Protein AF-A0A9W5TBF8-F1 (afdb_monomer_lite)

pLDDT: mean 73.06, std 19.95, range [33.03, 95.5]

Secondary structure (DSSP, 8-state):
---HHHHHHHHHHHHHHHHHHHHHHHHHHHHHHHHHHHHHHHHHTTTTTTSS-----HHHHHHHHHHHHTS--S-PPP---HHHHHHHHHHHHHHTTT------HHHHHHHHHSTTHHHHHHHHHHHHHHHHHHHHHHHHHHHHHHTHHHHHHHHHHHHHHHHHHTT-S-S-HHHHHHHHHHHHHHHHHHHHHHHHHHHHHH----TT--HHHHHHHHHHHHH-----THHHHHHHHHTS--

Sequence (242 aa):
MKSVAREISEARGQYEQLLKEWAKNQVFIDRCLKALANVLETYILFTGTNKGDVELDADKIDRIVYSYANDTVVDEPQTIVYSEAMDTIARIKESKQNEKQNVSPLTANLQNNLPGFIPLFLQHKSESAMKILYEVREMCEKYRAVALPKMEKVCEMAVKHINRQAGSMDQEEVDIAVLEAIHESFIIAVSEVHAVLKMTASISLNPDEKVEQIQAYIDEINAIRIHDVNVYWRLIKSGGKS

Organism: Babesia ovis (NCBI:txid5869)

Foldseek 3Di:
DPPPVVVLVVLLVLLLVLLVVLLVLLVLLLVLLVVLLVLLLVLLQLQPLVPQDDQRPVVSVVVVVVVVVVPDDDDDDDDPPVVVVVVVLVVVVVVCPPDPDNDPSVSVCCCVPPPPPSVVSSVVSLVVSLVSLVVSLVSLVVSVVPRLVSLVVSLVVLVVVLVVCVPPPPDDPLSNLLSVLSNVSSVLSVVLSVLSNVLSVQDDRDSNDDSVSSVVSSVSSVPRDRDNSVVSSVSSVVSNDD

Structure (mmCIF, N/CA/C/O backbone):
data_AF-A0A9W5TBF8-F1
#
_entry.id   AF-A0A9W5TBF8-F1
#
loop_
_atom_site.group_PDB
_atom_site.id
_atom_site.type_symbol
_atom_site.label_atom_id
_atom_site.label_alt_id
_atom_site.label_comp_id
_atom_site.label_asym_id
_atom_site.label_entity_id
_atom_site.label_seq_id
_atom_site.pdbx_PDB_ins_code
_atom_site.Cartn_x
_atom_site.Cartn_y
_atom_site.Cartn_z
_atom_site.occupancy
_atom_site.B_iso_or_equiv
_atom_site.auth_seq_id
_atom_site.auth_comp_id
_atom_site.auth_asym_id
_atom_site.auth_atom_id
_atom_site.pdbx_PDB_model_num
ATOM 1 N N . MET A 1 1 ? 27.485 9.904 -29.102 1.00 44.50 1 MET A N 1
ATOM 2 C CA . MET A 1 1 ? 26.323 9.024 -28.856 1.00 44.50 1 MET A CA 1
ATOM 3 C C . MET A 1 1 ? 26.725 8.022 -27.790 1.00 44.50 1 MET A C 1
ATOM 5 O O . MET A 1 1 ? 27.711 7.326 -28.002 1.00 44.50 1 MET A O 1
ATOM 9 N N . LYS A 1 2 ? 26.063 8.004 -26.625 1.00 51.44 2 LYS A N 1
ATOM 10 C CA . LYS A 1 2 ? 26.208 6.872 -25.697 1.00 51.44 2 LYS A CA 1
ATOM 11 C C . LYS A 1 2 ? 25.616 5.635 -26.394 1.00 51.44 2 LYS A C 1
ATOM 13 O O . LYS A 1 2 ? 24.658 5.768 -27.148 1.00 51.44 2 LYS A O 1
ATOM 18 N N . SER A 1 3 ? 26.223 4.465 -26.208 1.00 73.56 3 SER A N 1
ATOM 19 C CA . SER A 1 3 ? 25.649 3.204 -26.700 1.00 73.56 3 SER A CA 1
ATOM 20 C C . SER A 1 3 ? 24.308 2.952 -25.998 1.00 73.56 3 SER A C 1
ATOM 22 O O . SER A 1 3 ? 24.238 3.108 -24.780 1.00 73.56 3 SER A O 1
ATOM 24 N N . VAL A 1 4 ? 23.270 2.549 -26.738 1.00 71.50 4 VAL A N 1
ATOM 25 C CA . VAL A 1 4 ? 21.923 2.237 -26.210 1.00 71.50 4 VAL A CA 1
ATOM 26 C C . VAL A 1 4 ? 21.990 1.226 -25.058 1.00 71.50 4 VAL A C 1
ATOM 28 O O . VAL A 1 4 ? 21.348 1.416 -24.030 1.00 71.50 4 VAL A O 1
ATOM 31 N N . ALA A 1 5 ? 22.862 0.219 -25.164 1.00 73.12 5 ALA A N 1
ATOM 32 C CA . ALA A 1 5 ? 23.081 -0.774 -24.110 1.00 73.12 5 ALA A CA 1
ATOM 33 C C . ALA A 1 5 ? 23.584 -0.150 -22.792 1.00 73.12 5 ALA A C 1
ATOM 35 O O . ALA A 1 5 ? 23.237 -0.591 -21.696 1.00 73.12 5 ALA A O 1
ATOM 36 N N . ARG A 1 6 ? 24.380 0.923 -22.878 1.00 78.56 6 ARG A N 1
ATOM 37 C CA . ARG A 1 6 ? 24.859 1.652 -21.698 1.00 78.56 6 ARG A CA 1
ATOM 38 C C . ARG A 1 6 ? 23.737 2.456 -21.041 1.00 78.56 6 ARG A C 1
ATOM 40 O O . ARG A 1 6 ? 23.691 2.517 -19.818 1.00 78.56 6 ARG A O 1
ATOM 47 N N . GLU A 1 7 ? 22.845 3.055 -21.827 1.00 78.62 7 GLU A N 1
ATOM 48 C CA . GLU A 1 7 ? 21.688 3.801 -21.309 1.00 78.62 7 GLU A CA 1
ATOM 49 C C . GLU A 1 7 ? 20.702 2.866 -20.593 1.00 78.62 7 GLU A C 1
ATOM 51 O O . GLU A 1 7 ? 20.292 3.157 -19.470 1.00 78.62 7 GLU A O 1
ATOM 56 N N . ILE A 1 8 ? 20.423 1.695 -21.176 1.00 78.06 8 ILE A N 1
ATOM 57 C CA . ILE A 1 8 ? 19.593 0.648 -20.559 1.00 78.06 8 ILE A CA 1
ATOM 58 C C . ILE A 1 8 ? 20.236 0.137 -19.263 1.00 78.06 8 ILE A C 1
ATOM 60 O O . ILE A 1 8 ? 19.564 0.042 -18.236 1.00 78.06 8 ILE A O 1
ATOM 64 N N . SER A 1 9 ? 21.547 -0.126 -19.261 1.00 82.56 9 SER A N 1
ATOM 65 C CA . SER A 1 9 ? 22.258 -0.567 -18.054 1.00 82.56 9 SER A CA 1
ATOM 66 C C . SER A 1 9 ? 22.268 0.489 -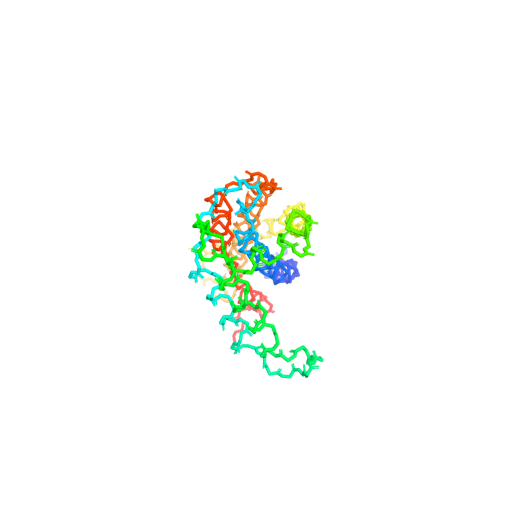16.940 1.00 82.56 9 SER A C 1
ATOM 68 O O . SER A 1 9 ? 22.125 0.130 -15.770 1.00 82.56 9 SER A O 1
ATOM 70 N N . GLU A 1 10 ? 22.450 1.773 -17.271 1.00 83.69 10 GLU A N 1
ATOM 71 C CA . GLU A 1 10 ? 22.409 2.881 -16.303 1.00 83.69 10 GLU A CA 1
ATOM 72 C C . GLU A 1 10 ? 20.997 3.012 -15.694 1.00 83.69 10 GLU A C 1
ATOM 74 O O . GLU A 1 10 ? 20.853 3.123 -14.475 1.00 83.69 10 GLU A O 1
ATOM 79 N N . ALA A 1 11 ? 19.953 2.927 -16.520 1.00 79.88 11 ALA A N 1
ATOM 80 C CA . ALA A 1 11 ? 18.563 3.011 -16.085 1.00 79.88 11 ALA A CA 1
ATOM 81 C C . ALA A 1 11 ? 18.117 1.811 -15.240 1.00 79.88 11 ALA A C 1
ATOM 83 O O . ALA A 1 11 ? 17.484 1.986 -14.198 1.00 79.88 11 ALA A O 1
ATOM 84 N N . ARG A 1 12 ? 18.510 0.598 -15.642 1.00 86.44 12 ARG A N 1
ATOM 85 C CA . ARG A 1 12 ? 18.297 -0.638 -14.883 1.00 86.44 12 ARG A CA 1
ATOM 86 C C . ARG A 1 12 ? 18.845 -0.516 -13.464 1.00 86.44 12 ARG A C 1
ATOM 88 O O . ARG A 1 12 ? 18.121 -0.798 -12.517 1.00 86.44 12 ARG A O 1
ATOM 95 N N . GLY A 1 13 ? 20.094 -0.067 -13.311 1.00 86.38 13 GLY A N 1
ATOM 96 C CA . GLY A 1 13 ? 20.719 0.076 -11.993 1.00 86.38 13 GLY A CA 1
ATOM 97 C C . GLY A 1 13 ? 19.991 1.081 -11.092 1.00 86.38 13 GLY A C 1
ATOM 98 O O . GLY A 1 13 ? 19.812 0.832 -9.902 1.00 86.38 13 GLY A O 1
ATOM 99 N N . GLN A 1 14 ? 19.515 2.193 -11.661 1.00 87.88 14 GLN A N 1
ATOM 100 C CA . GLN A 1 14 ? 18.731 3.188 -10.918 1.00 87.88 14 GLN A CA 1
ATOM 101 C C . GLN A 1 14 ? 17.365 2.638 -10.492 1.00 87.88 14 GLN A C 1
ATOM 103 O O . GLN A 1 14 ? 16.943 2.832 -9.351 1.00 87.88 14 GLN A O 1
ATOM 108 N N . TYR A 1 15 ? 16.680 1.942 -11.397 1.00 93.31 15 TYR A N 1
ATOM 109 C CA . TYR A 1 15 ? 15.346 1.414 -11.144 1.00 93.31 15 TYR A CA 1
ATOM 110 C C . TYR A 1 15 ? 15.351 0.218 -10.187 1.00 93.31 15 TYR A C 1
ATOM 112 O O . TYR A 1 15 ? 14.473 0.120 -9.333 1.00 93.31 15 TYR A O 1
ATOM 120 N N . GLU A 1 16 ? 16.363 -0.656 -10.266 1.00 93.81 16 GLU A N 1
ATOM 121 C CA . GLU A 1 16 ? 16.517 -1.813 -9.374 1.00 93.81 16 GLU A CA 1
ATOM 122 C C . GLU A 1 16 ? 16.443 -1.393 -7.902 1.00 93.81 16 GLU A C 1
ATOM 124 O O . GLU A 1 16 ? 15.724 -2.007 -7.111 1.00 93.81 16 GLU A O 1
ATOM 129 N N . GLN A 1 17 ? 17.170 -0.336 -7.528 1.00 91.69 17 GLN A N 1
ATOM 130 C CA . GLN A 1 17 ? 17.188 0.142 -6.150 1.00 91.69 17 GLN A CA 1
ATOM 131 C C . GLN A 1 17 ? 15.818 0.683 -5.718 1.00 91.69 17 GLN A C 1
ATOM 133 O O . GLN A 1 17 ? 15.348 0.344 -4.632 1.00 91.69 17 GLN A O 1
ATOM 138 N N . LEU A 1 18 ? 15.164 1.476 -6.571 1.00 94.00 18 LEU A N 1
ATOM 139 C CA . LEU A 1 18 ? 13.847 2.059 -6.291 1.00 94.00 18 LEU A CA 1
ATOM 140 C C . LEU A 1 18 ? 12.771 0.977 -6.120 1.00 94.00 18 LEU A C 1
ATOM 142 O O . LEU A 1 18 ? 11.944 1.061 -5.208 1.00 94.00 18 LEU A O 1
ATOM 146 N N . LEU A 1 19 ? 12.818 -0.065 -6.953 1.00 94.38 19 LEU A N 1
ATOM 147 C CA . LEU A 1 19 ? 11.893 -1.191 -6.871 1.00 94.38 19 LEU A CA 1
ATOM 148 C C . LEU A 1 19 ? 12.174 -2.077 -5.651 1.00 94.38 19 LEU A C 1
ATOM 150 O O . LEU A 1 19 ? 11.247 -2.546 -4.997 1.00 94.38 19 LEU A O 1
ATOM 154 N N . LYS A 1 20 ? 13.446 -2.267 -5.282 1.00 93.19 20 LYS A N 1
ATOM 155 C CA . LYS A 1 20 ? 13.822 -2.972 -4.047 1.00 93.19 20 LYS A CA 1
ATOM 156 C C . LYS A 1 20 ? 13.316 -2.250 -2.799 1.00 93.19 20 LYS A C 1
ATOM 158 O O . LYS A 1 20 ? 12.922 -2.894 -1.828 1.00 93.19 20 LYS A O 1
ATOM 163 N N . GLU A 1 21 ? 13.363 -0.921 -2.797 1.00 91.94 21 GLU A N 1
ATOM 164 C CA . GLU A 1 21 ? 12.780 -0.106 -1.730 1.00 91.94 21 GLU A CA 1
ATOM 165 C C . GLU A 1 21 ? 11.253 -0.250 -1.699 1.00 91.94 21 GLU A C 1
ATOM 167 O O . GLU A 1 21 ? 10.697 -0.433 -0.616 1.00 91.94 21 GLU A O 1
ATOM 172 N N . TRP A 1 22 ? 10.586 -0.283 -2.861 1.00 94.25 22 TRP A N 1
ATOM 173 C CA . TRP A 1 22 ? 9.147 -0.565 -2.925 1.00 94.25 22 TRP A CA 1
ATOM 174 C C . TRP A 1 22 ? 8.789 -1.925 -2.338 1.00 94.25 22 TRP A C 1
ATOM 176 O O . TRP A 1 22 ? 7.923 -2.000 -1.475 1.00 94.25 22 TRP A O 1
ATOM 186 N N . ALA A 1 23 ? 9.500 -2.984 -2.730 1.00 92.75 23 ALA A N 1
ATOM 187 C CA . ALA A 1 23 ? 9.247 -4.339 -2.244 1.00 92.75 23 ALA A CA 1
ATOM 188 C C . ALA A 1 23 ? 9.318 -4.428 -0.708 1.00 92.75 23 ALA A C 1
ATOM 190 O O . ALA A 1 23 ? 8.546 -5.147 -0.078 1.00 92.75 23 ALA A O 1
ATOM 191 N N . LYS A 1 24 ? 10.215 -3.661 -0.073 1.00 92.00 24 LYS A N 1
ATOM 192 C CA . LYS A 1 24 ? 10.267 -3.558 1.395 1.00 92.00 24 LYS A CA 1
ATOM 193 C C . LYS A 1 24 ? 9.053 -2.826 1.965 1.00 92.00 24 LYS A C 1
ATOM 195 O O . LYS A 1 24 ? 8.498 -3.274 2.966 1.00 92.00 24 LYS A O 1
ATOM 200 N N . ASN A 1 25 ? 8.647 -1.725 1.337 1.00 92.75 25 ASN A N 1
ATOM 201 C CA . ASN A 1 25 ? 7.473 -0.962 1.753 1.00 92.75 25 ASN A CA 1
ATOM 202 C C . ASN A 1 25 ? 6.187 -1.787 1.600 1.00 92.75 25 ASN A C 1
ATOM 204 O O . ASN A 1 25 ? 5.353 -1.751 2.494 1.00 92.75 25 ASN A O 1
ATOM 208 N N . GLN A 1 26 ? 6.058 -2.602 0.549 1.00 91.56 26 GLN A N 1
ATOM 209 C CA . GLN A 1 26 ? 4.924 -3.510 0.350 1.00 91.56 26 GLN A CA 1
ATOM 210 C C . GLN A 1 26 ? 4.746 -4.488 1.516 1.00 91.56 26 GLN A C 1
ATOM 212 O O . GLN A 1 26 ? 3.632 -4.665 1.999 1.00 91.56 26 GLN A O 1
ATOM 217 N N . VAL A 1 27 ? 5.838 -5.074 2.022 1.00 89.12 27 VAL A N 1
ATOM 218 C CA . VAL A 1 27 ? 5.787 -5.977 3.188 1.00 89.12 27 VAL A CA 1
ATOM 219 C C . VAL A 1 27 ? 5.314 -5.243 4.444 1.00 89.12 27 VAL A C 1
ATOM 221 O O . VAL A 1 27 ? 4.573 -5.807 5.246 1.00 89.12 27 VAL A O 1
ATOM 224 N N . PHE A 1 28 ? 5.746 -3.996 4.638 1.00 89.44 28 PHE A N 1
ATOM 225 C CA . PHE A 1 28 ? 5.279 -3.179 5.757 1.00 89.44 28 PHE A CA 1
ATOM 226 C C . PHE A 1 28 ? 3.792 -2.837 5.613 1.00 89.44 28 PHE A C 1
ATOM 228 O O . PHE A 1 28 ? 3.024 -3.078 6.539 1.00 89.44 28 PHE A O 1
ATOM 235 N N . ILE A 1 29 ? 3.385 -2.345 4.440 1.00 90.88 29 ILE A N 1
ATOM 236 C CA . ILE A 1 29 ? 2.000 -1.975 4.135 1.00 90.88 29 ILE A CA 1
ATOM 237 C C . ILE A 1 29 ? 1.076 -3.179 4.336 1.00 90.88 29 ILE A C 1
ATOM 239 O O . ILE A 1 29 ? 0.108 -3.060 5.074 1.00 90.88 29 ILE A O 1
ATOM 243 N N . ASP A 1 30 ? 1.398 -4.350 3.781 1.00 87.25 30 ASP A N 1
ATOM 244 C CA . ASP A 1 30 ? 0.595 -5.572 3.940 1.00 87.25 30 ASP A CA 1
ATOM 245 C C . ASP A 1 30 ? 0.398 -5.957 5.419 1.00 87.25 30 ASP A C 1
ATOM 247 O O . ASP A 1 30 ? -0.717 -6.250 5.854 1.00 87.25 30 ASP A O 1
ATOM 251 N N . ARG A 1 31 ? 1.460 -5.882 6.233 1.00 87.50 31 ARG A N 1
ATOM 252 C CA . ARG A 1 31 ? 1.364 -6.131 7.683 1.00 87.50 31 ARG A CA 1
ATOM 253 C C . ARG A 1 31 ? 0.465 -5.118 8.380 1.00 87.50 31 ARG A C 1
ATOM 255 O O . ARG A 1 31 ? -0.340 -5.505 9.224 1.00 87.50 31 ARG A O 1
ATOM 262 N N . CYS A 1 32 ? 0.597 -3.841 8.040 1.00 88.75 32 CYS A N 1
ATOM 263 C CA . CYS A 1 32 ? -0.218 -2.780 8.615 1.00 88.75 32 CYS A CA 1
ATOM 264 C C . CYS A 1 32 ? -1.690 -2.903 8.210 1.00 88.75 32 CYS A C 1
ATOM 266 O O . CYS A 1 32 ? -2.552 -2.747 9.065 1.00 88.75 32 CYS A O 1
ATOM 268 N N . LEU A 1 33 ? -1.987 -3.235 6.951 1.00 86.94 33 LEU A N 1
ATOM 269 C CA . LEU A 1 33 ? -3.355 -3.457 6.476 1.00 86.94 33 LEU A CA 1
ATOM 270 C C . LEU A 1 33 ? -4.015 -4.631 7.208 1.00 86.94 33 LEU A C 1
ATOM 272 O O . LEU A 1 33 ? -5.132 -4.491 7.699 1.00 86.94 33 LEU A O 1
ATOM 276 N N . LYS A 1 34 ? -3.298 -5.747 7.384 1.00 86.62 34 LYS A N 1
ATOM 277 C CA . LYS A 1 34 ? -3.775 -6.889 8.184 1.00 86.62 34 LYS A CA 1
ATOM 278 C C . LYS A 1 34 ? -4.002 -6.515 9.648 1.00 86.62 34 LYS A C 1
ATOM 280 O O . LYS A 1 34 ? -5.027 -6.863 10.225 1.00 86.62 34 LYS A O 1
ATOM 285 N N . ALA A 1 35 ? -3.067 -5.782 10.251 1.00 84.75 35 ALA A N 1
ATOM 286 C CA . ALA A 1 35 ? -3.214 -5.311 11.625 1.00 84.75 35 ALA A CA 1
ATOM 287 C C . ALA A 1 35 ? -4.416 -4.365 11.776 1.00 84.75 35 ALA A C 1
ATOM 289 O O . ALA A 1 35 ? -5.154 -4.471 12.752 1.00 84.75 35 ALA A O 1
ATOM 290 N N . LEU A 1 36 ? -4.637 -3.478 10.803 1.00 85.94 36 LEU A N 1
ATOM 291 C CA . LEU A 1 36 ? -5.772 -2.566 10.779 1.00 85.94 36 LEU A CA 1
ATOM 292 C C . LEU A 1 36 ? -7.093 -3.333 10.678 1.00 85.94 36 LEU A C 1
ATOM 294 O O . LEU A 1 36 ? -7.970 -3.099 11.503 1.00 85.94 36 LEU A O 1
ATOM 298 N N . ALA A 1 37 ? -7.209 -4.286 9.748 1.00 84.62 37 ALA A N 1
ATOM 299 C CA . ALA A 1 37 ? -8.391 -5.140 9.628 1.00 84.62 37 ALA A CA 1
ATOM 300 C C . ALA A 1 37 ? -8.707 -5.851 10.955 1.00 84.62 37 ALA A C 1
ATOM 302 O O . ALA A 1 37 ? -9.823 -5.737 11.453 1.00 84.62 37 ALA A O 1
ATOM 303 N N . ASN A 1 38 ? -7.705 -6.455 11.603 1.00 79.12 38 ASN A N 1
ATOM 304 C CA . ASN A 1 38 ? -7.881 -7.115 12.901 1.00 79.12 38 ASN A CA 1
ATOM 305 C C . ASN A 1 38 ? -8.343 -6.146 14.003 1.00 79.12 38 ASN A C 1
ATOM 307 O O . ASN A 1 38 ? -9.169 -6.496 14.852 1.00 79.12 38 ASN A O 1
ATOM 311 N N . VAL A 1 39 ? -7.804 -4.921 14.027 1.00 83.31 39 VAL A N 1
ATOM 312 C CA . VAL A 1 39 ? -8.234 -3.896 14.988 1.00 83.31 39 VAL A CA 1
ATOM 313 C C . VAL A 1 39 ? -9.696 -3.521 14.751 1.00 83.31 39 VAL A C 1
ATOM 315 O O . VAL A 1 39 ? -10.439 -3.441 15.727 1.00 83.31 39 VAL A O 1
ATOM 318 N N . LEU A 1 40 ? -10.117 -3.348 13.496 1.00 84.06 40 LEU A N 1
ATOM 319 C CA . LEU A 1 40 ? -11.499 -3.018 13.133 1.00 84.06 40 LEU A CA 1
ATOM 320 C C . LEU A 1 40 ? -12.474 -4.168 13.408 1.00 84.06 40 LEU A C 1
ATOM 322 O O . LEU A 1 40 ? -13.548 -3.932 13.955 1.00 84.06 40 LEU A O 1
ATOM 326 N N . GLU A 1 41 ? -12.095 -5.414 13.127 1.00 82.00 41 GLU A N 1
ATOM 327 C CA . GLU A 1 41 ? -12.888 -6.595 13.494 1.00 82.00 41 GLU A CA 1
ATOM 328 C C . GLU A 1 41 ? -13.104 -6.659 15.008 1.00 82.00 41 GLU A C 1
ATOM 330 O O . GLU A 1 41 ? -14.222 -6.851 15.487 1.00 82.00 41 GLU A O 1
ATOM 335 N N . THR A 1 42 ? -12.045 -6.399 15.778 1.00 75.50 42 THR A N 1
ATOM 336 C CA . THR A 1 42 ? -12.133 -6.322 17.240 1.00 75.50 42 THR A CA 1
ATOM 337 C C . THR A 1 42 ? -13.007 -5.146 17.690 1.00 75.50 42 THR A C 1
ATOM 339 O O . THR A 1 42 ? -13.714 -5.244 18.689 1.00 75.50 42 THR A O 1
ATOM 342 N N . TYR A 1 43 ? -12.977 -4.031 16.961 1.00 74.88 43 TYR A N 1
ATOM 343 C CA . TYR A 1 43 ? -13.790 -2.845 17.227 1.00 74.88 43 TYR A CA 1
ATOM 344 C C . TYR A 1 43 ? -15.291 -3.125 17.041 1.00 74.88 43 TYR A C 1
ATOM 346 O O . TYR A 1 43 ? -16.112 -2.675 17.843 1.00 74.88 43 TYR A O 1
ATOM 354 N N . ILE A 1 44 ? -15.656 -3.932 16.036 1.00 75.44 44 ILE A N 1
ATOM 355 C CA . ILE A 1 44 ? -17.042 -4.363 15.784 1.00 75.44 44 ILE A CA 1
ATOM 356 C C . ILE A 1 44 ? -17.635 -5.128 16.980 1.00 75.44 44 ILE A C 1
ATOM 358 O O . ILE A 1 44 ? -18.804 -4.948 17.302 1.00 75.44 44 ILE A O 1
ATOM 362 N N . LEU A 1 45 ? -16.838 -5.933 17.689 1.00 68.44 45 LEU A N 1
ATOM 363 C CA . LEU A 1 45 ? -17.323 -6.749 18.816 1.00 68.44 45 LEU A CA 1
ATOM 364 C C . LEU A 1 45 ? -17.848 -5.926 19.999 1.00 68.44 45 LEU A C 1
ATOM 366 O O . LEU A 1 45 ? -18.644 -6.420 20.798 1.00 68.44 45 LEU A O 1
ATOM 370 N N . PHE A 1 46 ? -17.374 -4.690 20.132 1.00 67.00 46 PHE A N 1
ATOM 371 C CA . PHE A 1 46 ? -17.677 -3.824 21.268 1.00 67.00 46 PHE A CA 1
ATOM 372 C C . PHE A 1 46 ? -18.418 -2.548 20.856 1.00 67.00 46 PHE A C 1
ATOM 374 O O . PHE A 1 46 ? -18.869 -1.792 21.715 1.00 67.00 46 PHE A O 1
ATOM 381 N N . THR A 1 47 ? -18.594 -2.295 19.558 1.00 62.25 47 THR A N 1
ATOM 382 C CA . THR A 1 47 ? -19.420 -1.179 19.087 1.00 62.25 47 THR A CA 1
ATOM 383 C C . THR A 1 47 ? -20.895 -1.496 19.302 1.00 62.25 47 THR A C 1
ATOM 385 O O . THR A 1 47 ? -21.373 -2.581 18.990 1.00 62.25 47 THR A O 1
ATOM 388 N N . GLY A 1 48 ? -21.627 -0.548 19.896 1.00 51.03 48 GLY A N 1
ATOM 389 C CA . GLY A 1 48 ? -23.047 -0.715 20.225 1.00 51.03 48 GLY A CA 1
ATOM 390 C C . GLY A 1 48 ? -23.358 -1.046 21.687 1.00 51.03 48 GLY A C 1
AT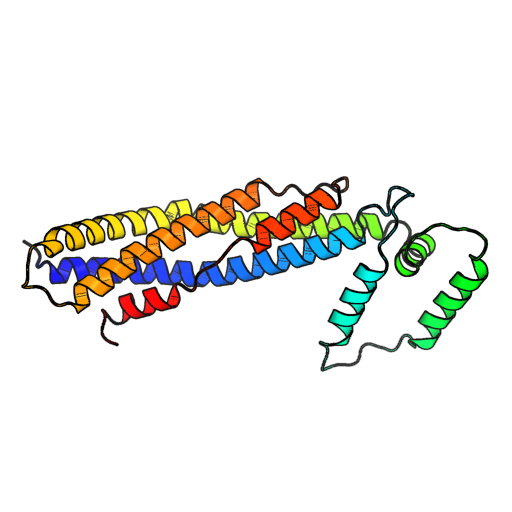OM 391 O O . GLY A 1 48 ? -24.443 -0.728 22.169 1.00 51.03 48 GLY A O 1
ATOM 392 N N . THR A 1 49 ? -22.393 -1.546 22.462 1.00 53.97 49 THR A N 1
ATOM 393 C CA . THR A 1 49 ? -22.604 -1.882 23.886 1.00 53.97 49 THR A CA 1
ATOM 394 C C . THR A 1 49 ? -22.798 -0.656 24.785 1.00 53.97 49 THR A C 1
ATOM 396 O O . THR A 1 49 ? -23.254 -0.790 25.916 1.00 53.97 49 THR A O 1
ATOM 399 N N . ASN A 1 50 ? -22.477 0.546 24.292 1.00 43.50 50 ASN A N 1
ATOM 400 C CA . ASN A 1 50 ? -22.728 1.816 24.983 1.00 43.50 50 ASN A CA 1
ATOM 401 C C . ASN A 1 50 ? -24.172 2.329 24.829 1.00 43.50 50 ASN A C 1
ATOM 403 O O . ASN A 1 50 ? -24.527 3.301 25.490 1.00 43.50 50 ASN A O 1
ATOM 407 N N . LYS A 1 51 ? -25.006 1.717 23.972 1.00 39.97 51 LYS A N 1
ATOM 408 C CA . LYS A 1 51 ? -26.362 2.218 23.674 1.00 39.97 51 LYS A CA 1
ATOM 409 C C . LYS A 1 51 ? -27.503 1.416 24.302 1.00 39.97 51 LYS A C 1
ATOM 411 O O . LYS A 1 51 ? -28.653 1.725 24.025 1.00 39.97 51 LYS A O 1
ATOM 416 N N . GLY A 1 52 ? -27.224 0.432 25.158 1.00 38.75 52 GLY A N 1
ATOM 417 C CA . GLY A 1 52 ? -28.260 -0.333 25.875 1.00 38.75 52 GLY A CA 1
ATOM 418 C C . GLY A 1 52 ? -29.127 -1.256 25.004 1.00 38.75 52 GLY A C 1
ATOM 419 O O . GLY A 1 52 ? -29.739 -2.166 25.545 1.00 38.75 52 GLY A O 1
ATOM 420 N N . ASP A 1 53 ? -29.109 -1.082 23.684 1.00 34.78 53 ASP A N 1
ATOM 421 C CA . ASP A 1 53 ? -29.813 -1.889 22.690 1.00 34.78 53 ASP A CA 1
ATOM 422 C C . ASP A 1 53 ? -28.851 -2.219 21.545 1.00 34.78 53 ASP A C 1
ATOM 424 O O . ASP A 1 53 ? -28.801 -1.505 20.546 1.00 34.78 53 ASP A O 1
ATOM 428 N N . VAL A 1 54 ? -28.063 -3.287 21.679 1.00 39.72 54 VAL A N 1
ATOM 429 C CA . VAL A 1 54 ? -27.518 -3.993 20.511 1.00 39.72 54 VAL A CA 1
ATOM 430 C C . VAL A 1 54 ? -27.551 -5.485 20.795 1.00 39.72 54 VAL A C 1
ATOM 432 O O . VAL A 1 54 ? -26.940 -5.962 21.752 1.00 39.72 54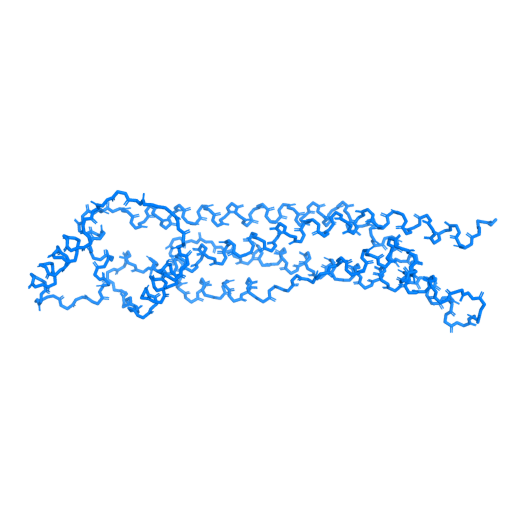 VAL A O 1
ATOM 435 N N . GLU A 1 55 ? -28.271 -6.206 19.937 1.00 37.53 55 GLU A N 1
ATOM 436 C CA . GLU A 1 55 ? -28.165 -7.652 19.794 1.00 37.53 55 GLU A CA 1
ATOM 437 C C . GLU A 1 55 ? -26.739 -7.973 19.343 1.00 37.53 55 GLU A C 1
ATOM 439 O O . GLU A 1 55 ? -26.372 -7.806 18.179 1.00 37.53 55 GLU A O 1
ATOM 444 N N . LEU A 1 56 ? -25.901 -8.371 20.297 1.00 41.34 56 LEU A N 1
ATOM 445 C CA . LEU A 1 56 ? -24.609 -8.956 19.980 1.00 41.34 56 LEU A CA 1
ATOM 446 C C . LEU A 1 56 ? -24.881 -10.322 19.357 1.00 41.34 56 LEU A C 1
ATOM 448 O O . LEU A 1 56 ? -25.374 -11.228 20.026 1.00 41.34 56 LEU A O 1
ATOM 452 N N . ASP A 1 57 ? -24.560 -10.450 18.075 1.00 42.09 57 ASP A N 1
ATOM 453 C CA . ASP A 1 57 ? -24.605 -11.712 17.349 1.00 42.09 57 ASP A CA 1
ATOM 454 C C . ASP A 1 57 ? -23.577 -12.674 17.969 1.00 42.09 57 ASP A C 1
ATOM 456 O O . ASP A 1 57 ? -22.367 -12.555 17.745 1.00 42.09 57 ASP A O 1
ATOM 460 N N . ALA A 1 58 ? -24.057 -13.563 18.843 1.00 42.25 58 ALA A N 1
ATOM 461 C CA . ALA A 1 58 ? -23.240 -14.481 19.638 1.00 42.25 58 ALA A CA 1
ATOM 462 C C . ALA A 1 58 ? -22.302 -15.331 18.760 1.00 42.25 58 ALA A C 1
ATOM 464 O O . ALA A 1 58 ? -21.169 -15.613 19.156 1.00 42.25 58 ALA A O 1
ATOM 465 N N . ASP A 1 59 ? -22.723 -15.615 17.525 1.00 44.19 59 ASP A N 1
ATOM 466 C CA . ASP A 1 59 ? -21.978 -16.399 16.542 1.00 44.19 59 ASP A CA 1
ATOM 467 C C . ASP A 1 59 ? -20.650 -15.731 16.127 1.00 44.19 59 ASP A C 1
ATOM 469 O O . ASP A 1 59 ? -19.679 -16.415 15.786 1.00 44.19 59 ASP A O 1
ATOM 473 N N . LYS A 1 60 ? -20.554 -14.393 16.191 1.00 43.44 60 LYS A N 1
ATOM 474 C CA . LYS A 1 60 ? -19.324 -13.653 15.842 1.00 43.44 60 LYS A CA 1
ATOM 475 C C . LYS A 1 60 ? -18.264 -13.703 16.941 1.00 43.44 60 LYS A C 1
ATOM 477 O O . LYS A 1 60 ? -17.074 -13.738 16.631 1.00 43.44 60 LYS A O 1
ATOM 482 N N . ILE A 1 61 ? -18.683 -13.725 18.208 1.00 46.78 61 ILE A N 1
ATOM 483 C CA . ILE A 1 61 ? -17.772 -13.826 19.360 1.00 46.78 61 ILE A CA 1
ATOM 484 C C . ILE A 1 61 ? -17.213 -15.248 19.446 1.00 46.78 61 ILE A C 1
ATOM 486 O O . ILE A 1 61 ? -15.998 -15.421 19.561 1.00 46.78 61 ILE A O 1
ATOM 490 N N . ASP A 1 62 ? -18.076 -16.258 19.305 1.00 40.81 62 ASP A N 1
ATOM 491 C CA . ASP A 1 62 ? -17.671 -17.661 19.386 1.00 40.81 62 ASP A CA 1
ATOM 492 C C . ASP A 1 62 ? -16.659 -18.015 18.288 1.00 40.81 62 ASP A C 1
ATOM 494 O O . ASP A 1 62 ? -15.639 -18.643 18.569 1.00 40.81 62 ASP A O 1
ATOM 498 N N . ARG A 1 63 ? -16.845 -17.527 17.054 1.00 40.94 63 ARG A N 1
ATOM 499 C CA . ARG A 1 63 ? -15.918 -17.788 15.938 1.00 40.94 63 ARG A CA 1
ATOM 500 C C . ARG A 1 63 ? -14.482 -17.306 16.200 1.00 40.94 63 ARG A C 1
ATOM 502 O O . ARG A 1 63 ? -13.544 -17.965 15.755 1.00 40.94 63 ARG A O 1
ATOM 509 N N . ILE A 1 64 ? -14.303 -16.203 16.927 1.00 42.88 64 ILE A N 1
ATOM 510 C CA . ILE A 1 64 ? -12.978 -15.656 17.265 1.00 42.88 64 ILE A CA 1
ATOM 511 C C . ILE A 1 64 ? -12.377 -16.367 18.484 1.00 42.88 64 ILE A C 1
ATOM 513 O O . ILE A 1 64 ? -11.186 -16.673 18.499 1.00 42.88 64 ILE A O 1
ATOM 517 N N . VAL A 1 65 ? -13.190 -16.713 19.487 1.00 48.91 65 VAL A N 1
ATOM 518 C CA . VAL A 1 65 ? -12.733 -17.569 20.597 1.00 48.91 65 VAL A CA 1
ATOM 519 C C . VAL A 1 65 ? -12.229 -18.908 20.052 1.00 48.91 65 VAL A C 1
ATOM 521 O O . VAL A 1 65 ? -11.152 -19.358 20.438 1.00 48.91 65 VAL A O 1
ATOM 524 N N . TYR A 1 66 ? -12.932 -19.490 19.077 1.00 42.94 66 TYR A N 1
ATOM 525 C CA . TYR A 1 66 ? -12.475 -20.689 18.375 1.00 42.94 66 TYR A CA 1
ATOM 526 C C . TYR A 1 66 ? -11.234 -20.451 17.499 1.00 42.94 66 TYR A C 1
ATOM 528 O O . TYR A 1 66 ? -10.405 -21.355 17.393 1.00 42.94 66 TYR A O 1
ATOM 536 N N . SER A 1 67 ? -11.052 -19.266 16.900 1.00 37.88 67 SER A N 1
ATOM 537 C CA . SER A 1 67 ? -9.830 -18.964 16.135 1.00 37.88 67 SER A CA 1
ATOM 538 C C . SER A 1 67 ? -8.602 -18.792 17.031 1.00 37.88 67 SER A C 1
ATOM 540 O O . SER A 1 67 ? -7.521 -19.223 16.652 1.00 37.88 67 SER A O 1
ATOM 542 N N . TYR A 1 68 ? -8.756 -18.234 18.237 1.00 38.97 68 TYR A N 1
ATOM 543 C CA . TYR A 1 68 ? -7.674 -18.167 19.229 1.00 38.97 68 TYR A CA 1
ATOM 544 C C . TYR A 1 68 ? -7.418 -19.513 19.925 1.00 38.97 68 TYR A C 1
ATOM 546 O O . TYR A 1 68 ? -6.279 -19.804 20.287 1.00 38.97 68 TYR A O 1
ATOM 554 N N . ALA A 1 69 ? -8.445 -20.358 20.070 1.00 44.50 69 ALA A N 1
ATOM 555 C CA . ALA A 1 69 ? -8.313 -21.695 20.651 1.00 44.50 69 ALA A CA 1
ATOM 556 C C . ALA A 1 69 ? -7.544 -22.683 19.753 1.00 44.50 69 ALA A C 1
ATOM 558 O O . ALA A 1 69 ? -6.986 -23.650 20.262 1.00 44.50 69 ALA A O 1
ATOM 559 N N . ASN A 1 70 ? -7.492 -22.443 18.438 1.00 42.88 70 ASN A N 1
ATOM 560 C CA . ASN A 1 70 ? -6.853 -23.355 17.485 1.00 42.88 70 ASN A CA 1
ATOM 561 C C . ASN A 1 70 ? -5.398 -23.003 17.125 1.00 42.88 70 ASN A C 1
ATOM 563 O O . ASN A 1 70 ? -4.772 -23.791 16.423 1.00 42.88 70 ASN A O 1
ATOM 567 N N . ASP A 1 71 ? -4.846 -21.885 17.616 1.00 40.84 71 ASP A N 1
ATOM 568 C CA . ASP A 1 71 ? -3.531 -21.377 17.175 1.00 40.84 71 ASP A CA 1
ATOM 569 C C . ASP A 1 71 ? -2.493 -21.148 18.293 1.00 40.84 71 ASP A C 1
ATOM 571 O O . ASP A 1 71 ? -1.531 -20.401 18.116 1.00 40.84 71 ASP A O 1
ATOM 575 N N . THR A 1 72 ? -2.609 -21.813 19.448 1.00 35.53 72 THR A N 1
ATOM 576 C CA . THR A 1 72 ? -1.573 -21.712 20.498 1.00 35.53 72 THR A CA 1
ATOM 577 C C . THR A 1 72 ? -0.938 -23.054 20.852 1.00 35.53 72 THR A C 1
ATOM 579 O O . THR A 1 72 ? -1.447 -23.843 21.642 1.00 35.53 72 THR A O 1
ATOM 582 N N . VAL A 1 73 ? 0.248 -23.274 20.280 1.00 41.75 73 VAL A N 1
ATOM 583 C CA . VAL A 1 73 ? 1.289 -24.138 20.841 1.00 41.75 73 VAL A CA 1
ATOM 584 C C . VAL A 1 73 ? 2.276 -23.223 21.586 1.00 41.75 73 VAL A C 1
ATOM 586 O O . VAL A 1 73 ? 2.848 -22.331 20.963 1.00 41.75 73 VAL A O 1
ATOM 589 N N . VAL A 1 74 ? 2.484 -23.516 22.884 1.00 38.69 74 VAL A N 1
ATOM 590 C CA . VAL A 1 74 ? 3.470 -22.949 23.853 1.00 38.69 74 VAL A CA 1
ATOM 591 C C . VAL A 1 74 ? 3.121 -21.534 24.369 1.00 38.69 74 VAL A C 1
ATOM 593 O O . VAL A 1 74 ? 2.845 -20.653 23.568 1.00 38.69 74 VAL A O 1
ATOM 596 N N . ASP A 1 75 ? 3.085 -21.174 25.659 1.00 34.31 75 ASP A N 1
ATOM 597 C CA . ASP A 1 75 ? 3.493 -21.753 26.956 1.00 34.31 75 ASP A CA 1
ATOM 598 C C . ASP A 1 75 ? 2.525 -21.246 28.061 1.00 34.31 75 ASP A C 1
ATOM 600 O O . ASP A 1 75 ? 1.831 -20.246 27.866 1.00 34.31 75 ASP A O 1
ATOM 604 N N . GLU A 1 76 ? 2.489 -21.922 29.214 1.00 37.50 76 GLU A N 1
ATOM 605 C CA . GLU A 1 76 ? 1.520 -21.760 30.319 1.00 37.50 76 GLU A CA 1
ATOM 606 C C . GLU A 1 76 ? 1.273 -20.311 30.819 1.00 37.50 76 GLU A C 1
ATOM 608 O O . GLU A 1 76 ? 2.162 -19.688 31.408 1.00 37.50 76 GLU A O 1
ATOM 613 N N . PRO A 1 77 ? 0.029 -19.794 30.734 1.00 34.16 77 PRO A N 1
ATOM 614 C CA . PRO A 1 77 ? -0.439 -18.693 31.565 1.00 34.16 77 PRO A CA 1
ATOM 615 C C . PRO A 1 77 ? -1.013 -19.224 32.886 1.00 34.16 77 PRO A C 1
ATOM 617 O O . PRO A 1 77 ? -1.761 -20.201 32.914 1.00 34.16 77 PRO A O 1
ATOM 620 N N . GLN A 1 78 ? -0.682 -18.546 33.988 1.00 33.03 78 GLN A N 1
ATOM 621 C CA . GLN A 1 78 ? -1.150 -18.871 35.336 1.00 33.03 78 GLN A CA 1
ATOM 622 C C . GLN A 1 78 ? -2.668 -19.087 35.406 1.00 33.03 78 GLN A C 1
ATOM 624 O O . GLN A 1 78 ? -3.475 -18.275 34.952 1.00 33.03 78 GLN A O 1
ATOM 629 N N . THR A 1 79 ? -3.017 -20.210 36.024 1.00 34.22 79 THR A N 1
ATOM 630 C CA . THR A 1 79 ? -4.341 -20.815 36.104 1.00 34.22 79 THR A CA 1
ATOM 631 C C . THR A 1 79 ? -5.303 -19.967 36.940 1.00 34.22 79 THR A C 1
ATOM 633 O O . THR A 1 79 ? -5.360 -20.100 38.159 1.00 34.22 79 THR A O 1
ATOM 636 N N . ILE A 1 80 ? -6.127 -19.138 36.298 1.00 40.91 80 ILE A N 1
ATOM 637 C CA . ILE A 1 80 ? -7.512 -19.001 36.767 1.00 40.91 80 ILE A CA 1
ATOM 638 C C . ILE A 1 80 ? -8.181 -20.282 36.292 1.00 40.91 80 ILE A C 1
ATOM 640 O O . ILE A 1 80 ? -8.223 -20.537 35.086 1.00 40.91 80 ILE A O 1
ATOM 644 N N . VAL A 1 81 ? -8.602 -21.144 37.218 1.00 44.88 81 VAL A N 1
ATOM 645 C CA . VAL A 1 81 ? -9.171 -22.438 36.844 1.00 44.88 81 VAL A CA 1
ATOM 646 C C . VAL A 1 81 ? -10.382 -22.150 35.963 1.00 44.88 81 VAL A C 1
ATOM 648 O O . VAL A 1 81 ? -11.319 -21.481 36.387 1.00 44.88 81 VAL A O 1
ATOM 651 N N . TYR A 1 82 ? -10.344 -22.603 34.710 1.00 47.34 82 TYR A N 1
ATOM 652 C CA . TYR A 1 82 ? -11.403 -22.358 33.727 1.00 47.34 82 TYR A CA 1
ATOM 653 C C . TYR A 1 82 ? -12.787 -22.733 34.285 1.00 47.34 82 TYR A C 1
ATOM 655 O O . TYR A 1 82 ? -13.774 -22.059 34.008 1.00 47.34 82 TYR A O 1
ATOM 663 N N . SER A 1 83 ? -12.844 -23.740 35.164 1.00 45.03 83 SER A N 1
ATOM 664 C CA . SER A 1 83 ? -14.049 -24.103 35.910 1.00 45.03 83 SER A CA 1
ATOM 665 C C . SER A 1 83 ? -14.567 -22.982 36.813 1.00 45.03 83 SER A C 1
ATOM 667 O O . SER A 1 83 ? -15.759 -22.730 36.807 1.00 45.03 83 SER A O 1
ATOM 669 N N . GLU A 1 84 ? -13.717 -22.243 37.528 1.00 43.78 84 GLU A N 1
ATOM 670 C CA . GLU A 1 84 ? -14.146 -21.142 38.404 1.00 43.78 84 GLU A CA 1
ATOM 671 C C . GLU A 1 84 ? -14.695 -19.952 37.607 1.00 43.78 84 GLU A C 1
ATOM 673 O O . GLU A 1 84 ? -15.686 -19.329 38.007 1.00 43.78 84 GLU A O 1
ATOM 678 N N . ALA A 1 85 ? -14.099 -19.660 36.446 1.00 47.12 85 ALA A N 1
ATOM 679 C CA . ALA A 1 85 ? -14.614 -18.652 35.524 1.00 47.12 85 ALA A CA 1
ATOM 680 C C . ALA A 1 85 ? -15.977 -19.076 34.947 1.00 47.12 85 ALA A C 1
ATOM 682 O O . ALA A 1 85 ? -16.929 -18.291 34.959 1.00 47.12 85 ALA A O 1
ATOM 683 N N . MET A 1 86 ? -16.103 -20.336 34.522 1.00 46.75 86 MET A N 1
ATOM 684 C CA . MET A 1 86 ? -17.346 -20.890 33.978 1.00 46.75 86 MET A CA 1
ATOM 685 C C . MET A 1 86 ? -18.448 -21.037 35.036 1.00 46.75 86 MET A C 1
ATOM 687 O O . MET A 1 86 ? -19.601 -20.732 34.745 1.00 46.75 86 MET A O 1
ATOM 691 N N . ASP A 1 87 ? -18.112 -21.383 36.279 1.00 46.59 87 ASP A N 1
ATOM 692 C CA . ASP A 1 87 ? -19.048 -21.478 37.409 1.00 46.59 87 ASP A CA 1
ATOM 693 C C . ASP A 1 87 ? -19.553 -20.102 37.853 1.00 46.59 87 ASP A C 1
ATOM 695 O O . ASP A 1 87 ? -20.678 -19.946 38.340 1.00 46.59 87 ASP A O 1
ATOM 699 N N . THR A 1 88 ? -18.725 -19.071 37.690 1.00 47.28 88 THR A N 1
ATOM 700 C CA . THR A 1 88 ? -19.129 -17.681 37.926 1.00 47.28 88 THR A CA 1
ATOM 701 C C . THR A 1 88 ? -20.059 -17.200 36.812 1.00 47.28 88 THR A C 1
ATOM 703 O O . THR A 1 88 ? -21.087 -16.584 37.094 1.00 47.28 88 THR A O 1
ATOM 706 N N . ILE A 1 89 ? -19.773 -17.553 35.553 1.00 46.78 89 ILE A N 1
ATOM 707 C CA . ILE A 1 89 ? -20.655 -17.280 34.407 1.00 46.78 89 ILE A CA 1
ATOM 708 C C . ILE A 1 89 ? -21.993 -18.021 34.554 1.00 46.78 89 ILE A C 1
ATOM 710 O O . ILE A 1 89 ? -23.042 -17.419 34.330 1.00 46.78 89 ILE A O 1
ATOM 714 N N . ALA A 1 90 ? -21.984 -19.284 34.986 1.00 48.09 90 ALA A N 1
ATOM 715 C CA . ALA A 1 90 ? -23.188 -20.079 35.221 1.00 48.09 90 ALA A CA 1
ATOM 716 C C . ALA A 1 90 ? -24.067 -19.481 36.333 1.00 48.09 90 ALA A C 1
ATOM 718 O O . ALA A 1 90 ? -25.263 -19.286 36.120 1.00 48.09 90 ALA A O 1
ATOM 719 N N . ARG A 1 91 ? -23.478 -19.064 37.464 1.00 48.12 91 ARG A N 1
ATOM 720 C CA . ARG A 1 91 ? -24.204 -18.360 38.544 1.00 48.12 91 ARG A CA 1
ATOM 721 C C . ARG A 1 91 ? -24.791 -17.016 38.106 1.00 48.12 91 ARG A C 1
ATOM 723 O O . ARG A 1 91 ? -25.886 -16.644 38.530 1.00 48.12 91 ARG A O 1
ATOM 730 N N . ILE A 1 92 ? -24.100 -16.278 37.238 1.00 50.06 92 ILE A N 1
ATOM 731 C CA . ILE A 1 92 ? -24.630 -15.031 36.663 1.00 50.06 92 ILE A CA 1
ATOM 732 C C . ILE A 1 92 ? -25.790 -15.338 35.699 1.00 50.06 92 ILE A C 1
ATOM 734 O O . ILE A 1 92 ? -26.789 -14.621 35.687 1.00 50.06 92 ILE A O 1
ATOM 738 N N . LYS A 1 93 ? -25.702 -16.437 34.943 1.00 45.97 93 LYS A N 1
ATOM 739 C CA . LYS A 1 93 ? -26.746 -16.902 34.017 1.00 45.97 93 LYS A CA 1
ATOM 740 C C . LYS A 1 93 ? -28.014 -17.364 34.749 1.00 45.97 93 LYS A C 1
ATOM 742 O O . LYS A 1 93 ? -29.114 -17.071 34.291 1.00 45.97 93 LYS A O 1
ATOM 747 N N . GLU A 1 94 ? -27.868 -18.021 35.899 1.00 48.06 94 GLU A N 1
ATOM 748 C CA . GLU A 1 94 ? -28.986 -18.433 36.761 1.00 48.06 94 GLU A CA 1
ATOM 749 C C . GLU A 1 94 ? -29.627 -17.253 37.504 1.00 48.06 94 GLU A C 1
ATOM 751 O O . GLU A 1 94 ? -30.847 -17.188 37.624 1.00 48.06 94 GLU A O 1
ATOM 756 N N . SER A 1 95 ? -28.834 -16.274 37.949 1.00 43.28 95 SER A N 1
ATOM 757 C CA . SER A 1 95 ? -29.366 -15.102 38.665 1.00 43.28 95 SER A CA 1
ATOM 758 C C . SER A 1 95 ? -30.059 -14.071 37.760 1.00 43.28 95 SER A C 1
ATOM 760 O O . SER A 1 95 ? -30.846 -13.268 38.259 1.00 43.28 95 SER A O 1
ATOM 762 N N . LYS A 1 96 ? -29.825 -14.105 36.438 1.00 45.78 96 LYS A N 1
ATOM 763 C CA . LYS A 1 96 ? -30.389 -13.149 35.464 1.00 45.78 96 LYS A CA 1
ATOM 764 C C . LYS A 1 96 ? -31.455 -13.716 34.522 1.00 45.78 96 LYS A C 1
ATOM 766 O O . LYS A 1 96 ? -31.869 -13.026 33.594 1.00 45.78 96 LYS A O 1
ATOM 771 N N . GLN A 1 97 ? -31.984 -14.914 34.781 1.00 43.12 97 GLN A N 1
ATOM 772 C CA . GLN A 1 97 ? -33.061 -15.515 33.973 1.00 43.12 97 GLN A CA 1
ATOM 773 C C . GLN A 1 97 ? -34.369 -14.688 33.903 1.00 43.12 97 GLN A C 1
ATOM 775 O O . GLN A 1 97 ? -35.252 -15.029 33.118 1.00 43.12 97 GLN A O 1
ATOM 780 N N . ASN A 1 98 ? -34.485 -13.584 34.653 1.00 40.28 98 ASN A N 1
ATOM 781 C CA . ASN A 1 98 ? -35.633 -12.673 34.620 1.00 40.28 98 ASN A CA 1
ATOM 782 C C . ASN A 1 98 ? -35.438 -11.395 33.784 1.00 40.28 98 ASN A C 1
ATOM 784 O O . ASN A 1 98 ? -36.409 -10.669 33.590 1.00 40.28 98 ASN A O 1
ATOM 788 N N . GLU A 1 99 ? -34.253 -11.123 33.233 1.00 39.31 99 GLU A N 1
ATOM 789 C CA . GLU A 1 99 ? -34.036 -9.954 32.370 1.00 39.31 99 GLU A CA 1
ATOM 790 C C . GLU A 1 99 ? -33.540 -10.402 30.995 1.00 39.31 99 GLU A C 1
ATOM 792 O O . GLU A 1 99 ? -32.359 -10.654 30.767 1.00 39.31 99 GLU A O 1
ATOM 797 N N . LYS A 1 100 ? -34.486 -10.509 30.056 1.00 38.47 100 LYS A N 1
ATOM 798 C CA . LYS A 1 100 ? -34.205 -10.605 28.621 1.00 38.47 100 LYS A CA 1
ATOM 799 C C . LYS A 1 100 ? -33.531 -9.310 28.152 1.00 38.47 100 LYS A C 1
ATOM 801 O O . LYS A 1 100 ? -34.202 -8.405 27.669 1.00 38.47 100 LYS A O 1
ATOM 806 N N . GLN A 1 101 ? -32.215 -9.232 28.280 1.00 41.88 101 GLN A N 1
ATOM 807 C CA . GLN A 1 101 ? -31.383 -8.327 27.494 1.00 41.88 101 GLN A CA 1
ATOM 808 C C . GLN A 1 101 ? -30.360 -9.174 26.735 1.00 41.88 101 GLN A C 1
ATOM 810 O O . GLN A 1 101 ? -29.574 -9.902 27.339 1.00 41.88 101 GLN A O 1
ATOM 815 N N . ASN A 1 102 ? -30.414 -9.100 25.401 1.00 47.59 102 ASN A N 1
ATOM 816 C CA . ASN A 1 102 ? -29.607 -9.850 24.426 1.00 47.59 102 ASN A CA 1
ATOM 817 C C . ASN A 1 102 ? -28.137 -9.371 24.384 1.00 47.59 102 ASN A C 1
ATOM 819 O O . ASN A 1 102 ? -27.567 -9.143 23.318 1.00 47.59 102 ASN A O 1
ATOM 823 N N . VAL A 1 103 ? -27.515 -9.179 25.547 1.00 49.94 103 VAL A N 1
ATOM 824 C CA . VAL A 1 103 ? -26.109 -8.783 25.672 1.00 49.94 103 VAL A CA 1
ATOM 825 C C . VAL A 1 103 ? -25.281 -10.042 25.919 1.00 49.94 103 VAL A C 1
ATOM 827 O O . VAL A 1 103 ? -25.597 -10.826 26.814 1.00 49.94 103 VAL A O 1
ATOM 830 N N . SER A 1 104 ? -24.214 -10.243 25.136 1.00 57.34 104 SER A N 1
ATOM 831 C CA . SER A 1 104 ? -23.278 -11.362 25.318 1.00 57.34 104 SER A CA 1
ATOM 832 C C . SER A 1 104 ? -22.865 -11.512 26.794 1.00 57.34 104 SER A C 1
ATOM 834 O O . SER A 1 104 ? -22.543 -10.500 27.431 1.00 57.34 104 SER A O 1
ATOM 836 N N . PRO A 1 105 ? -22.812 -12.743 27.349 1.00 59.50 105 PRO A N 1
ATOM 837 C CA . PRO A 1 105 ? -22.415 -12.985 28.738 1.00 59.50 105 PRO A CA 1
ATOM 838 C C . PRO A 1 105 ? -21.073 -12.345 29.120 1.00 59.50 105 PRO A C 1
ATOM 840 O O . PRO A 1 105 ? -20.915 -11.884 30.250 1.00 59.50 105 PRO A O 1
ATOM 843 N N . LEU A 1 106 ? -20.127 -12.270 28.176 1.00 62.91 106 LEU A N 1
ATOM 844 C CA . LEU A 1 106 ? -18.823 -11.634 28.375 1.00 62.91 106 LEU A CA 1
ATOM 845 C C . LEU A 1 106 ? -18.955 -10.113 28.527 1.00 62.91 106 LEU A C 1
ATOM 847 O O . LEU A 1 106 ? -18.443 -9.534 29.482 1.00 62.91 106 LEU A O 1
ATOM 851 N N . THR A 1 107 ? -19.685 -9.467 27.620 1.00 63.44 107 THR A N 1
ATOM 852 C CA . THR A 1 107 ? -19.932 -8.021 27.653 1.00 63.44 107 THR A CA 1
ATOM 853 C C . THR A 1 107 ? -20.703 -7.622 28.906 1.00 63.44 107 THR A C 1
ATOM 855 O O . THR A 1 107 ? -20.331 -6.663 29.582 1.00 63.44 107 THR A O 1
ATOM 858 N N . ALA A 1 108 ? -21.732 -8.392 29.266 1.00 62.22 108 ALA A N 1
ATOM 859 C CA . ALA A 1 108 ? -22.493 -8.175 30.488 1.00 62.22 108 ALA A CA 1
ATOM 860 C C . ALA A 1 108 ? -21.604 -8.330 31.735 1.00 62.22 108 ALA A C 1
ATOM 862 O O . ALA A 1 108 ? -21.715 -7.542 32.673 1.00 62.22 108 ALA A O 1
ATOM 863 N N . ASN A 1 109 ? -20.695 -9.309 31.764 1.00 63.84 109 ASN A N 1
ATOM 864 C CA . ASN A 1 109 ? -19.740 -9.462 32.862 1.00 63.84 109 ASN A CA 1
ATOM 865 C C . ASN A 1 109 ? -18.796 -8.250 32.962 1.00 63.84 109 ASN A C 1
ATOM 867 O O . ASN A 1 109 ? -18.657 -7.678 34.042 1.00 63.84 109 ASN A O 1
ATOM 871 N N . LEU A 1 110 ? -18.226 -7.808 31.837 1.00 64.62 110 LEU A N 1
ATOM 872 C CA . LEU A 1 110 ? -17.340 -6.642 31.782 1.00 64.62 110 LEU A CA 1
ATOM 873 C C . LEU A 1 110 ? -18.046 -5.359 32.233 1.00 64.62 110 LEU A C 1
ATOM 875 O O . LEU A 1 110 ? -17.472 -4.591 32.993 1.00 64.62 110 LEU A O 1
ATOM 879 N N . GLN A 1 111 ? -19.301 -5.137 31.838 1.00 63.16 111 GLN A N 1
ATOM 880 C CA . GLN A 1 111 ? -20.067 -3.965 32.276 1.00 63.16 111 GLN A CA 1
ATOM 881 C C . GLN A 1 111 ? -20.357 -3.973 33.782 1.00 63.16 111 GLN A C 1
ATOM 883 O O . GLN A 1 111 ? -20.289 -2.923 34.417 1.00 63.16 111 GLN A O 1
ATOM 888 N N . ASN A 1 112 ? -20.664 -5.143 34.353 1.00 61.16 112 ASN A N 1
ATOM 889 C CA . ASN A 1 112 ? -21.012 -5.261 35.771 1.00 61.16 112 ASN A CA 1
ATOM 890 C C . ASN A 1 112 ? -19.783 -5.233 36.692 1.00 61.16 112 ASN A C 1
ATOM 892 O O . ASN A 1 112 ? -19.869 -4.701 37.794 1.00 61.16 112 ASN A O 1
ATOM 896 N N . ASN A 1 113 ? -18.652 -5.796 36.255 1.00 64.62 113 ASN A N 1
ATOM 897 C CA . ASN A 1 113 ? -17.451 -5.923 37.086 1.00 64.62 113 ASN A CA 1
ATOM 898 C C . ASN A 1 113 ? -16.381 -4.861 36.787 1.00 64.62 113 ASN A C 1
ATOM 900 O O . ASN A 1 113 ? -15.553 -4.579 37.649 1.00 64.62 113 ASN A O 1
ATOM 904 N N . LEU A 1 114 ? -16.380 -4.272 35.586 1.00 66.00 114 LEU A N 1
ATOM 905 C CA . LEU A 1 114 ? -15.390 -3.292 35.123 1.00 66.00 114 LEU A CA 1
ATOM 906 C C . LEU A 1 114 ? -16.066 -2.142 34.341 1.00 66.00 114 LEU A C 1
ATOM 908 O O . LEU A 1 114 ? -15.845 -1.976 33.133 1.00 66.00 114 LEU A O 1
ATOM 912 N N . PRO A 1 115 ? -16.897 -1.319 35.009 1.00 60.44 115 PRO A N 1
ATOM 913 C CA . PRO A 1 115 ? -17.565 -0.194 34.364 1.00 60.44 115 PRO A CA 1
ATOM 914 C C . PRO A 1 115 ? -16.537 0.768 33.749 1.00 60.44 115 PRO A C 1
ATOM 916 O O . PRO A 1 115 ? -15.572 1.172 34.393 1.00 60.44 115 PRO A O 1
ATOM 919 N N . GLY A 1 116 ? -16.736 1.121 32.478 1.00 62.72 116 GLY A N 1
ATOM 920 C CA . GLY A 1 116 ? -15.814 1.971 31.714 1.00 62.72 116 GLY A CA 1
ATOM 921 C C . GLY A 1 116 ? -14.733 1.222 30.923 1.00 62.72 116 GLY A C 1
ATOM 922 O O . GLY A 1 116 ? -14.088 1.834 30.075 1.00 62.72 116 GLY A O 1
ATOM 923 N N . PHE A 1 117 ? -14.571 -0.095 31.106 1.00 72.06 117 PHE A N 1
ATOM 924 C CA . PHE A 1 117 ? -13.587 -0.874 30.343 1.00 72.06 117 PHE A CA 1
ATOM 925 C C . PHE A 1 117 ? -13.855 -0.846 28.834 1.00 72.06 117 PHE A C 1
ATOM 927 O O . PHE A 1 117 ? -12.945 -0.591 28.055 1.00 72.06 117 PHE A O 1
ATOM 934 N N . ILE A 1 118 ? -15.105 -1.063 28.416 1.00 70.25 118 ILE A N 1
ATOM 935 C CA . ILE A 1 118 ? -15.472 -1.104 26.994 1.00 70.25 118 ILE A CA 1
ATOM 936 C C . ILE A 1 118 ? -15.202 0.231 26.270 1.00 70.25 118 ILE A C 1
ATOM 938 O O . ILE A 1 118 ? -14.524 0.202 25.244 1.00 70.25 118 ILE A O 1
ATOM 942 N N . PRO A 1 119 ? -15.651 1.404 26.764 1.00 69.62 119 PRO A N 1
ATOM 943 C CA . PRO A 1 119 ? -15.320 2.670 26.112 1.00 69.62 119 PRO A CA 1
ATOM 944 C C . PRO A 1 119 ? -13.810 2.961 26.092 1.00 69.62 119 PRO A C 1
ATOM 946 O O . PRO A 1 119 ? -13.315 3.421 25.066 1.00 69.62 119 PRO A O 1
ATOM 949 N N . LEU A 1 120 ? -13.060 2.636 27.154 1.00 71.12 120 LEU A N 1
ATOM 950 C CA . LEU A 1 120 ? -11.594 2.774 27.158 1.00 71.12 120 LEU A CA 1
ATOM 951 C C . LEU A 1 120 ? -10.922 1.842 26.143 1.00 71.12 120 LEU A C 1
ATOM 953 O O . LEU A 1 120 ? -9.985 2.238 25.453 1.00 71.12 120 LEU A O 1
ATOM 957 N N . PHE A 1 121 ? -11.414 0.611 26.022 1.00 79.88 121 PHE A N 1
ATOM 958 C CA . PHE A 1 121 ? -10.938 -0.354 25.042 1.00 79.88 121 PHE A CA 1
ATOM 959 C C . PHE A 1 121 ? -11.190 0.129 23.611 1.00 79.88 121 PHE A C 1
ATOM 961 O O . PHE A 1 121 ? -10.267 0.130 22.797 1.00 79.88 121 PHE A O 1
ATOM 968 N N . LEU A 1 122 ? -12.408 0.588 23.310 1.00 75.81 122 LEU A N 1
ATOM 969 C CA . LEU A 1 122 ? -12.754 1.157 22.006 1.00 75.81 122 LEU A CA 1
ATOM 970 C C . LEU A 1 122 ? -11.897 2.384 21.686 1.00 75.81 122 LEU A C 1
ATOM 972 O O . LEU A 1 122 ? -11.378 2.487 20.577 1.00 75.81 122 LEU A O 1
ATOM 976 N N . GLN A 1 123 ? -11.683 3.279 22.653 1.00 78.56 123 GLN A N 1
ATOM 977 C CA . GLN A 1 123 ? -10.792 4.423 22.475 1.00 78.56 123 GLN A CA 1
ATOM 978 C C . GLN A 1 123 ? -9.368 3.964 22.133 1.00 78.56 123 GLN A C 1
ATOM 980 O O . GLN A 1 123 ? -8.814 4.389 21.123 1.00 78.56 123 GLN A O 1
ATOM 985 N N . HIS A 1 124 ? -8.806 3.036 22.910 1.00 81.00 124 HIS A N 1
ATOM 986 C CA . HIS A 1 124 ? -7.466 2.506 22.667 1.00 81.00 124 HIS A CA 1
ATOM 987 C C . HIS A 1 124 ? -7.336 1.834 21.288 1.00 81.00 124 HIS A C 1
ATOM 989 O O . HIS A 1 124 ? -6.314 1.973 20.609 1.00 81.00 124 HIS A O 1
ATOM 995 N N . LYS A 1 125 ? -8.374 1.117 20.838 1.00 82.38 125 LYS A N 1
ATOM 996 C CA . LYS A 1 125 ? -8.413 0.508 19.502 1.00 82.38 125 LYS A CA 1
ATOM 997 C C . LYS A 1 125 ? -8.523 1.553 18.391 1.00 82.38 125 LYS A C 1
ATOM 999 O O . LYS A 1 125 ? -7.798 1.426 17.408 1.00 82.38 125 LYS A O 1
ATOM 1004 N N . SER A 1 126 ? -9.341 2.595 18.563 1.00 83.06 126 SER A N 1
ATOM 1005 C CA . SER A 1 126 ? -9.409 3.723 17.620 1.00 83.06 126 SER A CA 1
ATOM 1006 C C . SER A 1 126 ? -8.050 4.420 17.501 1.00 83.06 126 SER A C 1
ATOM 1008 O O . SER A 1 126 ? -7.528 4.558 16.398 1.00 83.06 126 SER A O 1
ATOM 1010 N N . GLU A 1 127 ? -7.406 4.750 18.624 1.00 83.38 127 GLU A N 1
ATOM 1011 C CA . GLU A 1 127 ? -6.068 5.358 18.644 1.00 83.38 127 GLU A CA 1
ATOM 1012 C C . GLU A 1 127 ? -5.026 4.473 17.943 1.00 83.38 127 GLU A C 1
ATOM 1014 O O . GLU A 1 127 ? -4.223 4.957 17.142 1.00 83.38 127 GLU A O 1
ATOM 1019 N N . SER A 1 128 ? -5.067 3.161 18.196 1.00 86.38 128 SER A N 1
ATOM 1020 C CA . SER A 1 128 ? -4.170 2.192 17.557 1.00 86.38 128 SER A CA 1
ATOM 1021 C C . SER A 1 128 ? -4.373 2.133 16.042 1.00 86.38 128 SER A C 1
ATOM 1023 O O . SER A 1 128 ? -3.401 2.155 15.289 1.00 86.38 128 SER A O 1
ATOM 1025 N N . ALA A 1 129 ? -5.623 2.090 15.581 1.00 87.75 129 ALA A N 1
ATOM 1026 C CA . ALA A 1 129 ? -5.934 2.081 14.158 1.00 87.75 129 ALA A CA 1
ATOM 1027 C C . ALA A 1 129 ? -5.559 3.403 13.474 1.00 87.75 129 ALA A C 1
ATOM 1029 O O . ALA A 1 129 ? -4.950 3.380 12.406 1.00 87.75 129 ALA A O 1
ATOM 1030 N N . MET A 1 130 ? -5.820 4.549 14.112 1.00 88.31 130 MET A N 1
ATOM 1031 C CA . MET A 1 130 ? -5.399 5.863 13.614 1.00 88.31 130 MET A CA 1
ATOM 1032 C C . MET A 1 130 ? -3.879 5.972 13.485 1.00 88.31 130 MET A C 1
ATOM 1034 O O . MET A 1 130 ? -3.382 6.531 12.506 1.00 88.31 130 MET A O 1
ATOM 1038 N N . LYS A 1 131 ? -3.127 5.396 14.429 1.00 88.88 131 LYS A N 1
ATOM 1039 C CA . LYS A 1 131 ? -1.667 5.318 14.338 1.00 88.88 131 LYS A CA 1
ATOM 1040 C C . LYS A 1 131 ? -1.214 4.486 13.135 1.00 88.88 131 LYS A C 1
ATOM 1042 O O . LYS A 1 131 ? -0.364 4.945 12.378 1.00 88.88 131 LYS A O 1
ATOM 1047 N N . ILE A 1 132 ? -1.801 3.304 12.925 1.00 89.31 132 ILE A N 1
ATOM 1048 C CA . ILE A 1 132 ? -1.484 2.447 11.768 1.00 89.31 132 ILE A CA 1
ATOM 1049 C C . ILE A 1 132 ? -1.794 3.178 10.453 1.00 89.31 132 ILE A C 1
ATOM 1051 O O . ILE A 1 132 ? -0.963 3.194 9.545 1.00 89.31 132 ILE A O 1
ATOM 1055 N N . LEU A 1 133 ? -2.962 3.822 10.360 1.00 90.25 133 LEU A N 1
ATOM 1056 C CA . LEU A 1 133 ? -3.366 4.620 9.198 1.00 90.25 133 LEU A CA 1
ATOM 1057 C C . LEU A 1 133 ? -2.365 5.737 8.899 1.00 90.25 133 LEU A C 1
ATOM 1059 O O . LEU A 1 133 ? -1.975 5.918 7.746 1.00 90.25 133 LEU A O 1
ATOM 1063 N N . TYR A 1 134 ? -1.925 6.457 9.932 1.00 91.12 134 TYR A N 1
ATOM 1064 C CA . TYR A 1 134 ? -0.929 7.514 9.800 1.00 91.12 134 TYR A CA 1
ATOM 1065 C C . TYR A 1 134 ? 0.412 6.977 9.281 1.00 91.12 134 TYR A C 1
ATOM 1067 O O . TYR A 1 134 ? 0.944 7.514 8.312 1.00 91.12 134 TYR A O 1
ATOM 1075 N N . GLU A 1 135 ? 0.932 5.892 9.863 1.00 91.94 135 GLU A N 1
ATOM 1076 C CA . GLU A 1 135 ? 2.214 5.294 9.457 1.00 91.94 135 GLU A CA 1
ATOM 1077 C C . GLU A 1 135 ? 2.193 4.815 7.995 1.00 91.94 135 GLU A C 1
ATOM 1079 O O . GLU A 1 1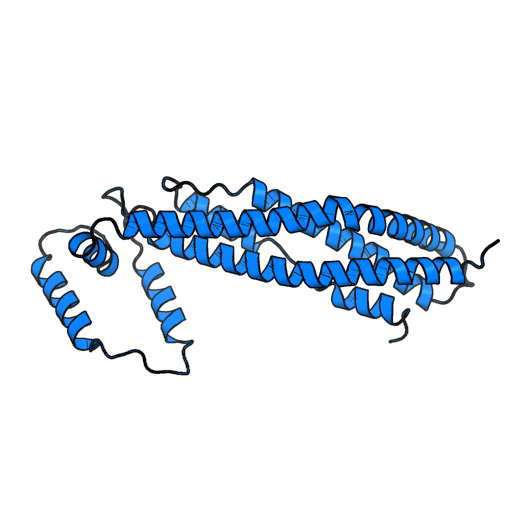35 ? 3.122 5.080 7.225 1.00 91.94 135 GLU A O 1
ATOM 1084 N N . VAL A 1 136 ? 1.112 4.144 7.584 1.00 92.69 136 VAL A N 1
ATOM 1085 C CA . VAL A 1 136 ? 0.932 3.671 6.202 1.00 92.69 136 VAL A CA 1
ATOM 1086 C C . VAL A 1 136 ? 0.817 4.843 5.231 1.00 92.69 136 VAL A C 1
ATOM 1088 O O . VAL A 1 136 ? 1.436 4.830 4.160 1.00 92.69 136 VAL A O 1
ATOM 1091 N N . ARG A 1 137 ? 0.052 5.873 5.605 1.00 93.88 137 ARG A N 1
ATOM 1092 C CA . ARG A 1 137 ? -0.130 7.075 4.796 1.00 93.88 137 ARG A CA 1
ATOM 1093 C C . ARG A 1 137 ? 1.182 7.825 4.609 1.00 93.88 137 ARG A C 1
ATOM 1095 O O . ARG A 1 137 ? 1.539 8.113 3.470 1.00 93.88 137 ARG A O 1
ATOM 1102 N N . GLU A 1 138 ? 1.918 8.093 5.686 1.00 93.62 138 GLU A N 1
ATOM 1103 C CA . GLU A 1 138 ? 3.208 8.789 5.633 1.00 93.62 138 GLU A CA 1
ATOM 1104 C C . GLU A 1 138 ? 4.198 8.044 4.727 1.00 93.62 138 GLU A C 1
ATOM 1106 O O . GLU A 1 138 ? 4.862 8.651 3.880 1.00 93.62 138 GLU A O 1
ATOM 1111 N N . MET A 1 139 ? 4.259 6.713 4.841 1.00 93.88 139 MET A N 1
ATOM 1112 C CA . MET A 1 139 ? 5.107 5.888 3.984 1.00 93.88 139 MET A CA 1
ATOM 1113 C C . MET A 1 139 ? 4.737 6.027 2.502 1.00 93.88 139 MET A C 1
ATOM 1115 O O . MET A 1 139 ? 5.621 6.237 1.664 1.00 93.88 139 MET A O 1
ATOM 1119 N N . CYS A 1 140 ? 3.447 5.938 2.173 1.00 94.69 140 CYS A N 1
ATOM 1120 C CA . CYS A 1 140 ? 2.968 6.057 0.797 1.00 94.69 140 CYS A CA 1
ATOM 1121 C C . CYS A 1 140 ? 3.147 7.475 0.239 1.00 94.69 140 CYS A C 1
ATOM 1123 O O . CYS A 1 140 ? 3.571 7.626 -0.906 1.00 94.69 140 CYS A O 1
ATOM 1125 N N . GLU A 1 141 ? 2.891 8.520 1.031 1.00 94.38 141 GLU A N 1
ATOM 1126 C CA . GLU A 1 141 ? 3.108 9.918 0.636 1.00 94.38 141 GLU A CA 1
ATOM 1127 C C . GLU A 1 141 ? 4.593 10.196 0.377 1.00 94.38 141 GLU A C 1
ATOM 1129 O O . GLU A 1 141 ? 4.948 10.772 -0.655 1.00 94.38 141 GLU A O 1
ATOM 1134 N N . LYS A 1 142 ? 5.485 9.711 1.249 1.00 94.31 142 LYS A N 1
ATOM 1135 C CA . LYS A 1 142 ? 6.936 9.819 1.056 1.00 94.31 142 LYS A CA 1
ATOM 1136 C C . LYS A 1 142 ? 7.391 9.094 -0.207 1.00 94.31 142 LYS A C 1
ATOM 1138 O O . LYS A 1 142 ? 8.182 9.641 -0.981 1.00 94.31 142 LYS A O 1
ATOM 1143 N N . TYR A 1 143 ? 6.890 7.881 -0.439 1.00 93.62 143 TYR A N 1
ATOM 1144 C CA . TYR A 1 143 ? 7.214 7.119 -1.643 1.00 93.62 143 TYR A CA 1
ATOM 1145 C C . TYR A 1 143 ? 6.713 7.830 -2.908 1.00 93.62 143 TYR A C 1
ATOM 1147 O O . TYR A 1 143 ? 7.470 7.991 -3.871 1.00 93.62 143 TYR A O 1
ATOM 1155 N N . ARG A 1 144 ? 5.481 8.353 -2.872 1.00 95.19 144 ARG A N 1
ATOM 1156 C CA . ARG A 1 144 ? 4.871 9.140 -3.950 1.00 95.19 144 ARG A CA 1
ATOM 1157 C C . ARG A 1 144 ? 5.645 10.413 -4.267 1.00 95.19 144 ARG A C 1
ATOM 1159 O O . ARG A 1 144 ? 5.782 10.754 -5.435 1.00 95.19 144 ARG A O 1
ATOM 1166 N N . ALA A 1 145 ? 6.143 11.114 -3.254 1.00 93.38 145 ALA A N 1
ATOM 1167 C CA . ALA A 1 145 ? 6.853 12.374 -3.440 1.00 93.38 145 ALA A CA 1
ATOM 1168 C C . ALA A 1 145 ? 8.300 12.184 -3.926 1.00 93.38 145 ALA A C 1
ATOM 1170 O O . ALA A 1 145 ? 8.816 13.020 -4.665 1.00 93.38 145 ALA A O 1
ATOM 1171 N N . VAL A 1 146 ? 8.973 11.106 -3.506 1.00 92.81 146 VAL A N 1
ATOM 1172 C CA . VAL A 1 146 ? 10.426 10.953 -3.703 1.00 92.81 146 VAL A CA 1
ATOM 1173 C C . VAL A 1 146 ? 10.789 9.875 -4.722 1.00 92.81 146 VAL A C 1
ATOM 1175 O O . VAL A 1 146 ? 11.667 10.105 -5.558 1.00 92.81 146 VAL A O 1
ATOM 1178 N N . ALA A 1 147 ? 10.177 8.693 -4.636 1.00 93.00 147 ALA A N 1
ATOM 1179 C CA . ALA A 1 147 ? 10.572 7.524 -5.419 1.00 93.00 147 ALA A CA 1
ATOM 1180 C C . ALA A 1 147 ? 9.799 7.423 -6.739 1.00 93.00 147 ALA A C 1
ATOM 1182 O O . ALA A 1 147 ? 10.432 7.277 -7.787 1.00 93.00 147 ALA A O 1
ATOM 1183 N N . LEU A 1 148 ? 8.468 7.591 -6.716 1.00 92.88 148 LEU A N 1
ATOM 1184 C CA . LEU A 1 148 ? 7.639 7.493 -7.927 1.00 92.88 148 LEU A CA 1
ATOM 1185 C C . LEU A 1 148 ? 8.094 8.425 -9.064 1.00 92.88 148 LEU A C 1
ATOM 1187 O O . LEU A 1 148 ? 8.243 7.924 -10.174 1.00 92.88 148 LEU A O 1
ATOM 1191 N N . PRO A 1 149 ? 8.441 9.711 -8.841 1.00 94.88 149 PRO A N 1
ATOM 1192 C CA . PRO A 1 149 ? 8.885 10.585 -9.931 1.00 94.88 149 PRO A CA 1
ATOM 1193 C C . PRO A 1 149 ? 10.225 10.156 -10.545 1.00 94.88 149 PRO A C 1
ATOM 1195 O O . PRO A 1 149 ? 10.546 10.502 -11.681 1.00 94.88 149 PRO A O 1
ATOM 1198 N N . LYS A 1 150 ? 11.059 9.426 -9.792 1.00 94.44 150 LYS A N 1
ATOM 1199 C CA . LYS A 1 150 ? 12.317 8.867 -10.309 1.00 94.44 150 LYS A CA 1
ATOM 1200 C C . LYS A 1 150 ? 12.051 7.605 -11.122 1.00 94.44 150 LYS A C 1
ATOM 1202 O O . LYS A 1 150 ? 12.645 7.443 -12.183 1.00 94.44 150 LYS A O 1
ATOM 1207 N N . MET A 1 151 ? 11.149 6.749 -10.642 1.00 93.62 151 MET A N 1
ATOM 1208 C CA . MET A 1 151 ? 10.703 5.564 -11.376 1.00 9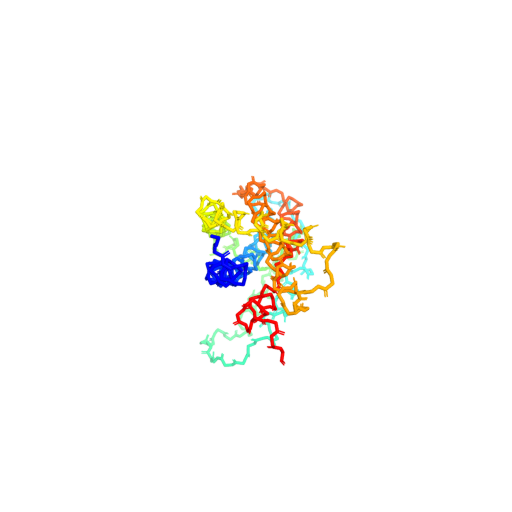3.62 151 MET A CA 1
ATOM 1209 C C . MET A 1 151 ? 10.015 5.945 -12.684 1.00 93.62 151 MET A C 1
ATOM 1211 O O . MET A 1 151 ? 10.317 5.348 -13.709 1.00 93.62 151 MET A O 1
ATOM 1215 N N . GLU A 1 152 ? 9.171 6.977 -12.666 1.00 94.38 152 GLU A N 1
ATOM 1216 C CA . GLU A 1 152 ? 8.465 7.500 -13.838 1.00 94.38 152 GLU A CA 1
ATOM 1217 C C . GLU A 1 152 ? 9.441 7.910 -14.941 1.00 94.38 152 GLU A C 1
ATOM 1219 O O . GLU A 1 152 ? 9.317 7.453 -16.070 1.00 94.38 152 GLU A O 1
ATOM 1224 N N . LYS A 1 153 ? 10.493 8.669 -14.609 1.00 92.12 153 LYS A N 1
ATOM 1225 C CA . LYS A 1 153 ? 11.528 9.064 -15.583 1.00 92.12 153 LYS A CA 1
ATOM 1226 C C . LYS A 1 153 ? 12.205 7.870 -16.254 1.00 92.12 153 LYS A C 1
ATOM 1228 O O . LYS A 1 153 ? 12.477 7.904 -17.453 1.00 92.12 153 LYS A O 1
ATOM 1233 N N . VAL A 1 154 ? 12.507 6.825 -15.484 1.00 91.94 154 VAL A N 1
ATOM 1234 C CA . VAL A 1 154 ? 13.117 5.603 -16.025 1.00 91.94 154 VAL A CA 1
ATOM 1235 C C . VAL A 1 154 ? 12.099 4.803 -16.844 1.00 91.94 154 VAL A C 1
ATOM 1237 O O . VAL A 1 154 ? 12.442 4.285 -17.904 1.00 91.94 154 VAL A O 1
ATOM 1240 N N . CYS A 1 155 ? 10.842 4.765 -16.409 1.00 92.06 155 CYS A N 1
ATOM 1241 C CA . CYS A 1 155 ? 9.742 4.129 -17.122 1.00 92.06 155 CYS A CA 1
ATOM 1242 C C . CYS A 1 155 ? 9.465 4.804 -18.476 1.00 92.06 155 CYS A C 1
ATOM 1244 O O . CYS A 1 155 ? 9.408 4.129 -19.499 1.00 92.06 155 CYS A O 1
ATOM 1246 N N . GLU A 1 156 ? 9.401 6.137 -18.534 1.00 89.69 156 GLU A N 1
ATOM 1247 C CA . GLU A 1 156 ? 9.259 6.889 -19.788 1.00 89.69 156 GLU A CA 1
ATOM 1248 C C . GLU A 1 156 ? 10.386 6.580 -20.777 1.00 89.69 156 GLU A C 1
ATOM 1250 O O . GLU A 1 156 ? 10.170 6.500 -21.990 1.00 89.69 156 GLU A O 1
ATOM 1255 N N . MET A 1 157 ? 11.610 6.424 -20.268 1.00 87.44 157 MET A N 1
ATOM 1256 C CA . MET A 1 157 ? 12.750 6.015 -21.076 1.00 87.44 157 MET A CA 1
ATOM 1257 C C . MET A 1 157 ? 12.555 4.583 -21.592 1.00 87.44 157 MET A C 1
ATOM 1259 O O . MET A 1 157 ? 12.728 4.345 -22.787 1.00 87.44 157 MET A O 1
ATOM 1263 N N . ALA A 1 158 ? 12.133 3.655 -20.731 1.00 86.38 158 ALA A N 1
ATOM 1264 C CA . ALA A 1 158 ? 11.863 2.274 -21.114 1.00 86.38 158 ALA A CA 1
ATOM 1265 C C . ALA A 1 158 ? 10.787 2.170 -22.205 1.00 86.38 158 ALA A C 1
ATOM 1267 O O . ALA A 1 158 ? 11.030 1.559 -23.243 1.00 86.38 158 ALA A O 1
ATOM 1268 N N . VAL A 1 159 ? 9.664 2.874 -22.049 1.00 86.56 159 VAL A N 1
ATOM 1269 C CA . VAL A 1 159 ? 8.586 2.946 -23.049 1.00 86.56 159 VAL A CA 1
ATOM 1270 C C . VAL A 1 159 ? 9.090 3.504 -24.384 1.00 86.56 159 VAL A C 1
ATOM 1272 O O . VAL A 1 159 ? 8.742 2.989 -25.447 1.00 86.56 159 VAL A O 1
ATOM 1275 N N . LYS A 1 160 ? 9.953 4.531 -24.369 1.00 84.75 160 LYS A N 1
ATOM 1276 C CA . LYS A 1 160 ? 10.568 5.064 -25.599 1.00 84.75 160 LYS A CA 1
ATOM 1277 C C . LYS A 1 160 ? 11.428 4.021 -26.313 1.00 84.75 160 LYS A C 1
ATOM 1279 O O . LYS A 1 160 ? 11.424 4.001 -27.541 1.00 84.75 160 LYS A O 1
ATOM 1284 N N . HIS A 1 161 ? 12.166 3.190 -25.580 1.00 82.75 161 HIS A N 1
ATOM 1285 C CA . HIS A 1 161 ? 12.976 2.125 -26.174 1.00 82.75 161 HIS A CA 1
ATOM 1286 C C . HIS A 1 161 ? 12.110 0.985 -26.720 1.00 82.75 161 HIS A C 1
ATOM 1288 O O . HIS A 1 161 ? 12.297 0.628 -27.880 1.00 82.75 161 HIS A O 1
ATOM 1294 N N . ILE A 1 162 ? 11.105 0.528 -25.964 1.00 83.06 162 ILE A N 1
ATOM 1295 C CA . ILE A 1 162 ? 10.129 -0.481 -26.414 1.00 83.06 162 ILE A CA 1
ATOM 1296 C C . ILE A 1 162 ? 9.475 -0.044 -27.737 1.00 83.06 162 ILE A C 1
ATOM 1298 O O . ILE A 1 162 ? 9.509 -0.769 -28.730 1.00 83.06 162 ILE A O 1
ATOM 1302 N N . ASN A 1 163 ? 8.970 1.193 -27.805 1.00 81.12 163 ASN A N 1
ATOM 1303 C CA . ASN A 1 163 ? 8.296 1.713 -29.000 1.00 81.12 163 ASN A CA 1
ATOM 1304 C C . ASN A 1 163 ? 9.226 1.888 -30.212 1.00 81.12 163 ASN A C 1
ATOM 1306 O O . ASN A 1 163 ? 8.780 1.770 -31.351 1.00 81.12 163 ASN A O 1
ATOM 1310 N N . ARG A 1 164 ? 10.512 2.191 -29.993 1.00 76.00 164 ARG A N 1
ATOM 1311 C CA . ARG A 1 164 ? 11.510 2.280 -31.076 1.00 76.00 164 ARG A CA 1
ATOM 1312 C C . ARG A 1 164 ? 11.898 0.901 -31.608 1.00 76.00 164 ARG A C 1
ATOM 1314 O O . ARG A 1 164 ? 12.202 0.786 -32.791 1.00 76.00 164 ARG A O 1
ATOM 1321 N N . GLN A 1 165 ? 11.889 -0.115 -30.748 1.00 70.88 165 GLN A N 1
ATOM 1322 C CA . GLN A 1 165 ? 12.316 -1.476 -31.072 1.00 70.88 165 GLN A CA 1
ATOM 1323 C C . GLN A 1 165 ? 11.219 -2.334 -31.699 1.00 70.88 165 GLN A C 1
ATOM 1325 O O . GLN A 1 165 ? 11.541 -3.256 -32.441 1.00 70.88 165 GLN A O 1
ATOM 1330 N N . ALA A 1 166 ? 9.943 -1.976 -31.527 1.00 60.09 166 ALA A N 1
ATOM 1331 C CA . ALA A 1 166 ? 8.817 -2.620 -32.212 1.00 60.09 166 ALA A CA 1
ATOM 1332 C C . ALA A 1 166 ? 8.928 -2.627 -33.761 1.00 60.09 166 ALA A C 1
ATOM 1334 O O . ALA A 1 166 ? 8.142 -3.297 -34.427 1.00 60.09 166 ALA A O 1
ATOM 1335 N N . GLY A 1 167 ? 9.898 -1.904 -34.344 1.00 55.12 167 GLY A N 1
ATOM 1336 C CA . GLY A 1 167 ? 10.210 -1.896 -35.778 1.00 55.12 167 GLY A CA 1
ATOM 1337 C C . GLY A 1 167 ? 11.632 -2.337 -36.166 1.00 55.12 167 GLY A C 1
ATOM 1338 O O . GLY A 1 167 ? 11.976 -2.205 -37.339 1.00 55.12 167 GLY A O 1
ATOM 1339 N N . SER A 1 168 ? 12.470 -2.828 -35.241 1.00 55.38 168 SER A N 1
ATOM 1340 C CA . SER A 1 168 ? 13.870 -3.212 -35.519 1.00 55.38 168 SER A CA 1
ATOM 1341 C C . SER A 1 168 ? 14.196 -4.623 -35.016 1.00 55.38 168 SER A C 1
ATOM 1343 O O . SER A 1 168 ? 14.061 -4.886 -33.827 1.00 55.38 168 SER A O 1
ATOM 1345 N N . MET A 1 169 ? 14.681 -5.510 -35.892 1.00 53.00 169 MET A N 1
ATOM 1346 C CA . MET A 1 169 ? 14.976 -6.923 -35.577 1.00 53.00 169 MET A CA 1
ATOM 1347 C C . MET A 1 169 ? 16.315 -7.169 -34.844 1.00 53.00 169 MET A C 1
ATOM 1349 O O . MET A 1 169 ? 16.630 -8.315 -34.544 1.00 53.00 169 MET A O 1
ATOM 1353 N N . ASP A 1 170 ? 17.100 -6.127 -34.551 1.00 54.09 170 ASP A N 1
ATOM 1354 C CA . ASP A 1 170 ? 18.537 -6.254 -34.236 1.00 54.09 170 ASP A CA 1
ATOM 1355 C C . ASP A 1 170 ? 18.922 -6.023 -32.755 1.00 54.09 170 ASP A C 1
ATOM 1357 O O . ASP A 1 170 ? 20.069 -5.676 -32.465 1.00 54.09 170 ASP A O 1
ATOM 1361 N N . GLN A 1 171 ? 18.014 -6.204 -31.787 1.00 57.19 171 GLN A N 1
ATOM 1362 C CA . GLN A 1 171 ? 18.349 -6.055 -30.359 1.00 57.19 171 GLN A CA 1
ATOM 1363 C C . GLN A 1 171 ? 17.944 -7.280 -29.525 1.00 57.19 171 GLN A C 1
ATOM 1365 O O . GLN A 1 171 ? 16.897 -7.871 -29.766 1.00 57.19 171 GLN A O 1
ATOM 1370 N N . GLU A 1 172 ? 18.796 -7.675 -28.568 1.00 64.44 172 GLU A N 1
ATOM 1371 C CA . GLU A 1 172 ? 18.652 -8.901 -27.766 1.00 64.44 172 GLU A CA 1
ATOM 1372 C C . GLU A 1 172 ? 17.312 -8.923 -27.000 1.00 64.44 172 GLU A C 1
ATOM 1374 O O . GLU A 1 172 ? 17.018 -7.998 -26.244 1.00 64.44 172 GLU A O 1
ATOM 1379 N N . GLU A 1 173 ? 16.521 -9.998 -27.146 1.00 67.38 173 GLU A N 1
ATOM 1380 C CA . GLU A 1 173 ? 15.216 -10.226 -26.473 1.00 67.38 173 GLU A CA 1
ATOM 1381 C C . GLU A 1 173 ? 15.250 -9.944 -24.956 1.00 67.38 173 GLU A C 1
ATOM 1383 O O . GLU A 1 173 ? 14.269 -9.518 -24.344 1.00 67.38 173 GLU A O 1
ATOM 1388 N N . VAL A 1 174 ? 16.424 -10.143 -24.363 1.00 62.19 174 VAL A N 1
ATOM 1389 C CA . VAL A 1 174 ? 16.750 -9.931 -22.955 1.00 62.19 174 VAL A CA 1
ATOM 1390 C C . VAL A 1 174 ? 16.581 -8.467 -22.519 1.00 62.19 174 VAL A C 1
ATOM 1392 O O . VAL A 1 174 ? 16.095 -8.215 -21.415 1.00 62.19 174 VAL A O 1
ATOM 1395 N N . ASP A 1 175 ? 16.942 -7.499 -23.367 1.00 77.62 175 ASP A N 1
ATOM 1396 C CA . ASP A 1 175 ? 16.815 -6.073 -23.044 1.00 77.62 175 ASP A CA 1
ATOM 1397 C C . ASP A 1 175 ? 15.343 -5.637 -23.045 1.00 77.62 175 ASP A C 1
ATOM 1399 O O . ASP A 1 175 ? 14.927 -4.884 -22.164 1.00 77.62 175 ASP A O 1
ATOM 1403 N N . ILE A 1 176 ? 14.531 -6.153 -23.974 1.00 82.19 176 ILE A N 1
ATOM 1404 C CA . ILE A 1 176 ? 13.096 -5.834 -24.068 1.00 82.19 176 ILE A CA 1
ATOM 1405 C C . ILE A 1 176 ? 12.358 -6.307 -22.814 1.00 82.19 176 ILE A C 1
ATOM 1407 O O . ILE A 1 176 ? 11.653 -5.513 -22.191 1.00 82.19 176 ILE A O 1
ATOM 1411 N N . ALA A 1 177 ? 12.596 -7.546 -22.374 1.00 84.94 177 ALA A N 1
ATOM 1412 C CA . ALA A 1 177 ? 11.960 -8.097 -21.177 1.00 84.94 177 ALA A CA 1
ATOM 1413 C C . ALA A 1 177 ? 12.261 -7.267 -19.910 1.00 84.94 177 ALA A C 1
ATOM 1415 O O . ALA A 1 177 ? 11.397 -7.073 -19.053 1.00 84.94 177 ALA A O 1
ATOM 1416 N N . VAL A 1 178 ? 13.481 -6.729 -19.785 1.00 87.56 178 VAL A N 1
ATOM 1417 C CA . VAL A 1 178 ? 13.849 -5.839 -18.669 1.00 87.56 178 VAL A CA 1
ATOM 1418 C C . VAL A 1 178 ? 13.078 -4.520 -18.736 1.00 87.56 178 VAL A C 1
ATOM 1420 O O . VAL A 1 178 ? 12.613 -4.034 -17.703 1.00 87.56 178 VAL A O 1
ATOM 1423 N N . LEU A 1 179 ? 12.931 -3.936 -19.926 1.00 88.50 179 LEU A N 1
ATOM 1424 C CA . LEU A 1 179 ? 12.187 -2.690 -20.115 1.00 88.50 179 LEU A CA 1
ATOM 1425 C C . LEU A 1 179 ? 10.686 -2.874 -19.850 1.00 88.50 179 LEU A C 1
ATOM 1427 O O . LEU A 1 179 ? 10.071 -2.014 -19.217 1.00 88.50 179 LEU A O 1
ATOM 1431 N N . GLU A 1 180 ? 10.110 -4.000 -20.269 1.00 89.94 180 GLU A N 1
ATOM 1432 C CA . GLU A 1 180 ? 8.720 -4.366 -19.974 1.00 89.94 180 GLU A CA 1
ATOM 1433 C C . GLU A 1 180 ? 8.500 -4.542 -18.469 1.00 89.94 180 GLU A C 1
ATOM 1435 O O . GLU A 1 180 ? 7.571 -3.960 -17.910 1.00 89.94 180 GLU A O 1
ATOM 1440 N N . ALA A 1 181 ? 9.408 -5.231 -17.771 1.00 91.62 181 ALA A N 1
ATOM 1441 C CA . ALA A 1 181 ? 9.336 -5.363 -16.317 1.00 91.62 181 ALA A CA 1
ATOM 1442 C C . ALA A 1 181 ? 9.445 -4.022 -15.581 1.00 91.62 181 ALA A C 1
ATOM 1444 O O . ALA A 1 181 ? 8.778 -3.822 -14.562 1.00 91.62 181 ALA A O 1
ATOM 1445 N N . ILE A 1 182 ? 10.268 -3.090 -16.074 1.00 93.06 182 ILE A N 1
ATOM 1446 C CA . ILE A 1 182 ? 10.319 -1.716 -15.553 1.00 93.06 182 ILE A CA 1
ATOM 1447 C C . ILE A 1 182 ? 8.951 -1.048 -15.715 1.00 93.06 182 ILE A C 1
ATOM 1449 O O . ILE A 1 182 ? 8.433 -0.482 -14.756 1.00 93.06 182 ILE A O 1
ATOM 1453 N N . HIS A 1 183 ? 8.344 -1.142 -16.897 1.00 92.50 183 HIS A N 1
ATOM 1454 C CA . HIS A 1 183 ? 7.042 -0.539 -17.161 1.00 92.50 183 HIS A CA 1
ATOM 1455 C C . HIS A 1 183 ? 5.930 -1.141 -16.286 1.00 92.50 183 HIS A C 1
ATOM 1457 O O . HIS A 1 183 ? 5.236 -0.407 -15.584 1.00 92.50 183 HIS A O 1
ATOM 1463 N N . GLU A 1 184 ? 5.792 -2.468 -16.258 1.00 94.31 184 GLU A N 1
ATOM 1464 C CA . GLU A 1 184 ? 4.747 -3.149 -15.484 1.00 94.31 184 GLU A CA 1
ATOM 1465 C C . GLU A 1 184 ? 4.870 -2.884 -13.982 1.00 94.31 184 GLU A C 1
ATOM 1467 O O . GLU A 1 184 ? 3.897 -2.499 -13.328 1.00 94.31 184 GLU A O 1
ATOM 1472 N N . SER A 1 185 ? 6.078 -3.022 -13.429 1.00 95.06 185 SER A N 1
ATOM 1473 C CA . SER A 1 185 ? 6.303 -2.783 -12.001 1.00 95.06 185 SER A CA 1
ATOM 1474 C C . SER A 1 185 ? 6.046 -1.330 -11.592 1.00 95.06 185 SER A C 1
ATOM 1476 O O . SER A 1 185 ? 5.620 -1.086 -10.462 1.00 95.06 185 SER A O 1
ATOM 1478 N N . PHE A 1 186 ? 6.248 -0.365 -12.496 1.00 95.50 186 PHE A N 1
ATOM 1479 C CA . PHE A 1 186 ? 5.921 1.036 -12.237 1.00 95.50 186 PHE A CA 1
ATOM 1480 C C . PHE A 1 186 ? 4.409 1.240 -12.135 1.00 95.50 186 PHE A C 1
ATOM 1482 O O . PHE A 1 186 ? 3.937 1.845 -11.172 1.00 95.50 186 PHE A O 1
ATOM 1489 N N . ILE A 1 187 ? 3.643 0.700 -13.088 1.00 94.56 187 ILE A N 1
ATOM 1490 C CA . ILE A 1 187 ? 2.177 0.790 -13.083 1.00 94.56 187 ILE A CA 1
ATOM 1491 C C . ILE A 1 187 ? 1.596 0.154 -11.815 1.00 94.56 187 ILE A C 1
ATOM 1493 O O . ILE A 1 187 ? 0.723 0.748 -11.177 1.00 94.56 187 ILE A O 1
ATOM 1497 N N . ILE A 1 188 ? 2.125 -1.003 -11.408 1.00 94.31 188 ILE A N 1
ATOM 1498 C CA . ILE A 1 188 ? 1.749 -1.676 -10.158 1.00 94.31 188 ILE A CA 1
ATOM 1499 C C . ILE A 1 188 ? 2.015 -0.768 -8.952 1.00 94.31 188 ILE A C 1
ATOM 1501 O O . ILE A 1 188 ? 1.092 -0.494 -8.184 1.00 94.31 188 ILE A O 1
ATOM 1505 N N . ALA A 1 189 ? 3.237 -0.241 -8.813 1.00 92.75 189 ALA A N 1
ATOM 1506 C CA . ALA A 1 189 ? 3.600 0.618 -7.686 1.00 92.75 189 ALA A CA 1
ATOM 1507 C C . ALA A 1 189 ? 2.717 1.876 -7.610 1.00 92.75 189 ALA A C 1
ATOM 1509 O O . ALA A 1 189 ? 2.237 2.241 -6.537 1.00 92.75 189 ALA A O 1
ATOM 1510 N N . VAL A 1 190 ? 2.445 2.522 -8.748 1.00 94.56 190 VAL A N 1
ATOM 1511 C CA . VAL A 1 190 ? 1.557 3.692 -8.819 1.00 94.56 190 VAL A CA 1
ATOM 1512 C C . VAL A 1 190 ? 0.133 3.334 -8.395 1.00 94.56 190 VAL A C 1
ATOM 1514 O O . VAL A 1 190 ? -0.476 4.081 -7.626 1.00 94.56 190 VAL A O 1
ATOM 1517 N N . SER A 1 191 ? -0.406 2.220 -8.891 1.00 94.44 191 SER A N 1
ATOM 1518 C CA . SER A 1 191 ? -1.763 1.772 -8.571 1.00 94.44 191 SER A CA 1
ATOM 1519 C C . SER A 1 191 ? -1.919 1.476 -7.080 1.00 94.44 191 SER A C 1
ATOM 1521 O O . SER A 1 191 ? -2.871 1.934 -6.451 1.00 94.44 191 SER A O 1
ATOM 1523 N N . GLU A 1 192 ? -0.967 0.753 -6.494 1.00 94.56 192 GLU A N 1
ATOM 1524 C CA . GLU A 1 192 ? -0.994 0.373 -5.080 1.00 94.56 192 GLU A CA 1
ATOM 1525 C C . GLU A 1 192 ? -0.857 1.577 -4.153 1.00 94.56 192 GLU A C 1
ATOM 1527 O O . GLU A 1 192 ? -1.654 1.727 -3.229 1.00 94.56 192 GLU A O 1
ATOM 1532 N N . VAL A 1 193 ? 0.089 2.482 -4.430 1.00 94.44 193 VAL A N 1
ATOM 1533 C CA . VAL A 1 193 ? 0.244 3.724 -3.658 1.00 94.44 193 VAL A CA 1
ATOM 1534 C C . VAL A 1 193 ? -1.051 4.534 -3.676 1.00 94.44 193 VAL A C 1
ATOM 1536 O O . VAL A 1 193 ? -1.489 5.015 -2.633 1.00 94.44 193 VAL A O 1
ATOM 1539 N N . HIS A 1 194 ? -1.694 4.679 -4.837 1.00 93.75 194 HIS A N 1
ATOM 1540 C CA . HIS A 1 194 ? -2.959 5.407 -4.923 1.00 93.75 194 HIS A CA 1
ATOM 1541 C C . HIS A 1 194 ? -4.101 4.700 -4.191 1.00 93.75 194 HIS A C 1
ATOM 1543 O O . HIS A 1 194 ? -4.870 5.375 -3.507 1.00 93.75 194 HIS A O 1
ATOM 1549 N N . ALA A 1 195 ? -4.213 3.375 -4.310 1.00 93.75 195 ALA A N 1
ATOM 1550 C CA . ALA A 1 195 ? -5.239 2.599 -3.620 1.00 93.75 195 ALA A CA 1
ATOM 1551 C C . ALA A 1 195 ? -5.113 2.737 -2.097 1.00 93.75 195 ALA A C 1
ATOM 1553 O O . ALA A 1 195 ? -6.091 3.060 -1.424 1.00 93.75 195 ALA A O 1
ATOM 1554 N N . VAL A 1 196 ? -3.895 2.587 -1.570 1.00 94.25 196 VAL A N 1
ATOM 1555 C CA . VAL A 1 196 ? -3.617 2.724 -0.138 1.00 94.25 196 VAL A CA 1
ATOM 1556 C C . VAL A 1 196 ? -3.895 4.148 0.339 1.00 94.25 196 VAL A C 1
ATOM 1558 O O . VAL A 1 196 ? -4.603 4.327 1.325 1.00 94.25 196 VAL A O 1
ATOM 1561 N N . LEU A 1 197 ? -3.421 5.176 -0.375 1.00 93.44 197 LEU A N 1
ATOM 1562 C CA . LEU A 1 197 ? -3.680 6.569 0.008 1.00 93.44 197 LEU A CA 1
ATOM 1563 C C . LEU A 1 197 ? -5.174 6.906 0.003 1.00 93.44 197 LEU A C 1
ATOM 1565 O O . LEU A 1 197 ? -5.646 7.586 0.913 1.00 93.44 197 LEU A O 1
ATOM 1569 N N . LYS A 1 198 ? -5.922 6.415 -0.990 1.00 93.06 198 LYS A N 1
ATOM 1570 C CA . LYS A 1 198 ? -7.372 6.608 -1.071 1.00 93.06 198 LYS A CA 1
ATOM 1571 C C . LYS A 1 198 ? -8.085 5.976 0.126 1.00 93.06 198 LYS A C 1
ATOM 1573 O O . LYS A 1 198 ? -8.879 6.664 0.757 1.00 93.06 198 LYS A O 1
ATOM 1578 N N . MET A 1 199 ? -7.749 4.730 0.461 1.00 93.12 199 MET A N 1
ATOM 1579 C CA . MET A 1 199 ? -8.315 4.033 1.620 1.00 93.12 199 MET A CA 1
ATOM 1580 C C . MET A 1 199 ? -7.955 4.744 2.932 1.00 93.12 199 MET A C 1
ATOM 1582 O O . MET A 1 199 ? -8.820 5.022 3.754 1.00 93.12 199 MET A O 1
ATOM 1586 N N . THR A 1 200 ? -6.700 5.167 3.121 1.00 91.56 200 THR A N 1
ATOM 1587 C CA . THR A 1 200 ? -6.332 5.890 4.357 1.00 91.56 200 THR A CA 1
ATOM 1588 C C . THR A 1 200 ? -7.042 7.238 4.512 1.00 91.56 200 THR A C 1
ATOM 1590 O O . THR A 1 200 ? -7.115 7.766 5.617 1.00 91.56 200 THR A O 1
ATOM 1593 N N . ALA A 1 201 ? -7.549 7.815 3.418 1.00 87.69 201 ALA A N 1
ATOM 1594 C CA . ALA A 1 201 ? -8.334 9.043 3.442 1.00 87.69 201 ALA A CA 1
ATOM 1595 C C . ALA A 1 201 ? -9.841 8.799 3.646 1.00 87.69 201 ALA A C 1
ATOM 1597 O O . ALA A 1 201 ? -10.539 9.738 4.029 1.00 87.69 201 ALA A O 1
ATOM 1598 N N . SER A 1 202 ? -10.347 7.588 3.375 1.00 85.25 202 SER A N 1
ATOM 1599 C CA . SER A 1 202 ? -11.762 7.226 3.549 1.00 85.25 202 SER A CA 1
ATOM 1600 C C . SER A 1 202 ? -12.086 6.780 4.976 1.00 85.25 202 SER A C 1
ATOM 1602 O O . SER A 1 202 ? -13.206 7.005 5.443 1.00 85.25 202 SER A O 1
ATOM 1604 N N . ILE A 1 203 ? -11.118 6.174 5.671 1.00 84.75 203 ILE A N 1
ATOM 1605 C CA . ILE A 1 203 ? -11.308 5.675 7.032 1.00 84.75 203 ILE A CA 1
ATOM 1606 C C . ILE A 1 203 ? -11.265 6.835 8.030 1.00 84.75 203 ILE A C 1
ATOM 1608 O O . ILE A 1 203 ? -10.238 7.483 8.236 1.00 84.75 203 ILE A O 1
ATOM 1612 N N . SER A 1 204 ? -12.400 7.063 8.682 1.00 77.12 204 SER A N 1
ATOM 1613 C CA . SER A 1 204 ? -12.501 7.785 9.947 1.00 77.12 204 SER A CA 1
ATOM 1614 C C . SER A 1 204 ? -12.810 6.752 11.024 1.00 77.12 204 SER A C 1
ATOM 1616 O O . SER A 1 204 ? -13.424 5.746 10.707 1.00 77.12 204 SER A O 1
ATOM 1618 N N . LEU A 1 205 ? -12.335 6.936 12.257 1.00 70.00 205 LEU A N 1
ATOM 1619 C CA . LEU A 1 205 ? -12.689 6.043 13.365 1.00 70.00 205 LEU A CA 1
ATOM 1620 C C . LEU A 1 205 ? -13.243 6.852 14.518 1.00 70.00 205 LEU A C 1
ATOM 1622 O O . LEU A 1 205 ? -12.500 7.334 15.379 1.00 70.00 205 LEU A O 1
ATOM 1626 N N . ASN A 1 206 ? -14.563 6.999 14.518 1.00 66.75 206 ASN A N 1
ATOM 1627 C CA . ASN A 1 206 ? -15.291 7.659 15.590 1.00 66.75 206 ASN A CA 1
ATOM 1628 C C . ASN A 1 206 ? -15.903 6.604 16.539 1.00 66.75 206 ASN A C 1
ATOM 1630 O O . ASN A 1 206 ? -16.502 5.646 16.060 1.00 66.75 206 ASN A O 1
ATOM 1634 N N . PRO A 1 207 ? -15.818 6.759 17.876 1.00 55.69 207 PRO A N 1
ATOM 1635 C CA . PRO A 1 207 ? -16.537 5.907 18.836 1.00 55.69 207 PRO A CA 1
ATOM 1636 C C . PRO A 1 207 ? -18.044 5.725 18.581 1.00 55.69 207 PRO A C 1
ATOM 1638 O O . PRO A 1 207 ? -18.611 4.737 19.046 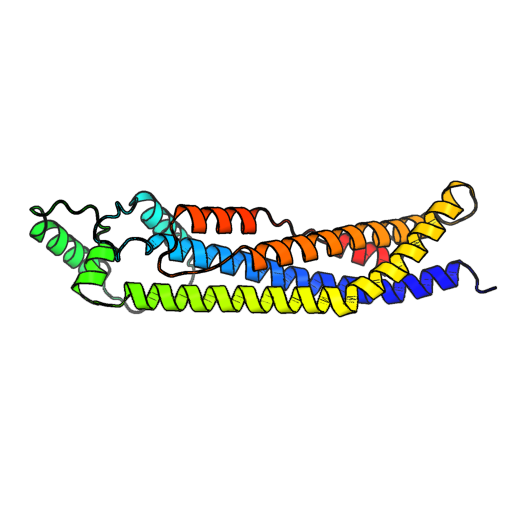1.00 55.69 207 PRO A O 1
ATOM 1641 N N . ASP A 1 208 ? -18.687 6.633 17.842 1.00 63.06 208 ASP A N 1
ATOM 1642 C CA . ASP A 1 208 ? -20.111 6.551 17.480 1.00 63.06 208 ASP A CA 1
ATOM 1643 C C . ASP A 1 208 ? -20.395 5.911 16.110 1.00 63.06 208 ASP A C 1
ATOM 1645 O O . ASP A 1 208 ? -21.542 5.898 15.645 1.00 63.06 208 ASP A O 1
ATOM 1649 N N . GLU A 1 209 ? -19.366 5.410 15.437 1.00 69.50 209 GLU A N 1
ATOM 1650 C CA . GLU A 1 209 ? -19.469 4.860 14.093 1.00 69.50 209 GLU A CA 1
ATOM 1651 C C . GLU A 1 209 ? -20.256 3.548 14.070 1.00 69.50 209 GLU A C 1
ATOM 1653 O O . GLU A 1 209 ? -20.174 2.712 14.973 1.00 69.50 209 GLU A O 1
ATOM 1658 N N . LYS A 1 210 ? -21.092 3.387 13.039 1.00 71.44 210 LYS A N 1
ATOM 1659 C CA . LYS A 1 210 ? -21.963 2.218 12.920 1.00 71.44 210 LYS A CA 1
ATOM 1660 C C . LYS A 1 210 ? -21.164 0.996 12.471 1.00 71.44 210 LYS A C 1
ATOM 1662 O O . LYS A 1 210 ? -20.242 1.118 11.666 1.00 71.44 210 LYS A O 1
ATOM 1667 N N . VAL A 1 211 ? -21.578 -0.188 12.921 1.00 75.75 211 VAL A N 1
ATOM 1668 C CA . VAL A 1 211 ? -20.954 -1.469 12.553 1.00 75.75 211 VAL A CA 1
ATOM 1669 C C . VAL A 1 211 ? -20.870 -1.642 11.034 1.00 75.75 211 VAL A C 1
ATOM 1671 O O . VAL A 1 211 ? -19.846 -2.096 10.533 1.00 75.75 211 VAL A O 1
ATOM 1674 N N . GLU A 1 212 ? -21.897 -1.228 10.284 1.00 78.81 212 GLU A N 1
ATOM 1675 C CA . GLU A 1 212 ? -21.905 -1.335 8.819 1.00 78.81 212 GLU A CA 1
ATOM 1676 C C . GLU A 1 212 ? -20.802 -0.494 8.164 1.00 78.81 212 GLU A C 1
ATOM 1678 O O . GLU A 1 212 ? -20.221 -0.908 7.163 1.00 78.81 212 GLU A O 1
ATOM 1683 N N . GLN A 1 213 ? -20.483 0.666 8.743 1.00 82.94 213 GLN A N 1
ATOM 1684 C CA . GLN A 1 213 ? -19.419 1.537 8.246 1.00 82.94 213 GLN A CA 1
ATOM 1685 C C . GLN A 1 213 ? -18.041 0.915 8.500 1.00 82.94 213 GLN A C 1
ATOM 1687 O O . GLN A 1 213 ? -17.188 0.913 7.615 1.00 82.94 213 GLN A O 1
ATOM 1692 N N . ILE A 1 214 ? -17.846 0.320 9.680 1.00 82.44 214 ILE A N 1
ATOM 1693 C CA . ILE A 1 214 ? -16.592 -0.353 10.039 1.00 82.44 214 ILE A CA 1
ATOM 1694 C C . ILE A 1 214 ? -16.390 -1.612 9.186 1.00 82.44 214 ILE A C 1
ATOM 1696 O O . ILE A 1 214 ? -15.276 -1.879 8.738 1.00 82.44 214 ILE A O 1
ATOM 1700 N N . GLN A 1 215 ? -17.465 -2.345 8.886 1.00 84.25 215 GLN A N 1
ATOM 1701 C CA . GLN A 1 215 ? -17.414 -3.477 7.962 1.00 84.25 215 GLN A CA 1
ATOM 1702 C C . GLN A 1 215 ? -17.038 -3.034 6.543 1.00 84.25 215 GLN A C 1
ATOM 1704 O O . GLN A 1 215 ? -16.190 -3.664 5.917 1.00 84.25 215 GLN A O 1
ATOM 1709 N N . ALA A 1 216 ? -17.592 -1.917 6.060 1.00 87.44 216 ALA A N 1
ATOM 1710 C CA . ALA A 1 216 ? -17.213 -1.363 4.763 1.00 87.44 216 ALA A CA 1
ATOM 1711 C C . ALA A 1 216 ? -15.717 -0.995 4.702 1.00 87.44 216 ALA A C 1
ATOM 1713 O O . ALA A 1 216 ? -15.080 -1.201 3.670 1.00 87.44 216 ALA A O 1
ATOM 1714 N N . TYR A 1 217 ? -15.133 -0.511 5.804 1.00 90.19 217 TYR A N 1
ATOM 1715 C CA . TYR A 1 217 ? -13.691 -0.263 5.893 1.00 90.19 217 TYR A CA 1
ATOM 1716 C C . TYR A 1 217 ? -12.863 -1.547 5.834 1.00 90.19 217 TYR A C 1
ATOM 1718 O O . TYR A 1 217 ? -11.856 -1.586 5.130 1.00 90.19 217 TYR A O 1
ATOM 1726 N N . ILE A 1 218 ? -13.286 -2.607 6.529 1.00 87.69 218 ILE A N 1
ATOM 1727 C CA . ILE A 1 218 ? -12.635 -3.924 6.453 1.00 87.69 218 ILE A CA 1
ATOM 1728 C C . ILE A 1 218 ? -12.669 -4.451 5.015 1.00 87.69 218 ILE A C 1
ATOM 1730 O O . ILE A 1 218 ? -11.652 -4.925 4.507 1.00 87.69 218 ILE A O 1
ATOM 1734 N N . ASP A 1 219 ? -13.807 -4.323 4.336 1.00 88.75 219 ASP A N 1
ATOM 1735 C CA . ASP A 1 219 ? -13.958 -4.754 2.948 1.00 88.75 219 ASP A CA 1
ATOM 1736 C C . ASP A 1 219 ? -13.065 -3.930 2.002 1.00 88.75 219 ASP A C 1
ATOM 1738 O O . ASP A 1 219 ? -12.421 -4.497 1.116 1.00 88.75 219 ASP A O 1
ATOM 1742 N N . GLU A 1 220 ? -12.956 -2.611 2.214 1.00 90.44 220 GLU A N 1
ATOM 1743 C CA . GLU A 1 220 ? -12.044 -1.741 1.459 1.00 90.44 220 GLU A CA 1
ATOM 1744 C C . GLU A 1 220 ? -10.573 -2.129 1.677 1.00 90.44 220 GLU A C 1
ATOM 1746 O O . GLU A 1 220 ? -9.816 -2.217 0.709 1.00 90.44 220 GLU A O 1
ATOM 1751 N N . ILE A 1 221 ? -10.171 -2.432 2.917 1.00 90.38 221 ILE A N 1
ATOM 1752 C CA . ILE A 1 221 ? -8.817 -2.907 3.247 1.00 90.38 221 ILE A CA 1
ATOM 1753 C C . ILE A 1 221 ? -8.529 -4.244 2.558 1.00 90.38 221 ILE A C 1
ATOM 1755 O O . ILE A 1 221 ? -7.496 -4.390 1.905 1.00 90.38 221 ILE A O 1
ATOM 1759 N N . ASN A 1 222 ? -9.449 -5.206 2.656 1.00 87.12 222 ASN A N 1
ATOM 1760 C CA . ASN A 1 222 ? -9.297 -6.540 2.070 1.00 87.12 222 ASN A CA 1
ATOM 1761 C C . ASN A 1 222 ? -9.310 -6.525 0.533 1.00 87.12 222 ASN A C 1
ATOM 1763 O O . ASN A 1 222 ? -8.781 -7.439 -0.104 1.00 87.12 222 ASN A O 1
ATOM 1767 N N . ALA A 1 223 ? -9.893 -5.493 -0.083 1.00 90.06 223 ALA A N 1
ATOM 1768 C CA . ALA A 1 223 ? -9.860 -5.298 -1.527 1.00 90.06 223 ALA A CA 1
ATOM 1769 C C . ALA A 1 223 ? -8.494 -4.807 -2.044 1.00 90.06 223 ALA A C 1
ATOM 1771 O O . ALA A 1 223 ? -8.216 -4.944 -3.241 1.00 90.06 223 ALA A O 1
ATOM 1772 N N . ILE A 1 224 ? -7.627 -4.258 -1.181 1.00 89.38 224 ILE A N 1
ATOM 1773 C CA . ILE A 1 224 ? -6.285 -3.816 -1.577 1.00 89.38 224 ILE A CA 1
ATOM 1774 C C . ILE A 1 224 ? -5.420 -5.037 -1.887 1.00 89.38 224 ILE A C 1
ATOM 1776 O O . ILE A 1 224 ? -5.057 -5.823 -1.015 1.00 89.38 224 ILE A O 1
ATOM 1780 N N . ARG A 1 225 ? -5.037 -5.167 -3.158 1.00 86.94 225 ARG A N 1
ATOM 1781 C CA . ARG A 1 225 ? -4.117 -6.207 -3.624 1.00 86.94 225 ARG A CA 1
ATOM 1782 C C . ARG A 1 225 ? -2.708 -5.648 -3.738 1.00 86.94 225 ARG A C 1
ATOM 1784 O O . ARG A 1 225 ? -2.446 -4.829 -4.615 1.00 86.94 225 ARG A O 1
ATOM 1791 N N . ILE A 1 226 ? -1.817 -6.126 -2.875 1.00 87.94 226 ILE A N 1
ATOM 1792 C CA . ILE A 1 226 ? -0.378 -5.874 -2.964 1.00 87.94 226 ILE A CA 1
ATOM 1793 C C . ILE A 1 226 ? 0.256 -7.004 -3.787 1.00 87.94 226 ILE A C 1
ATOM 1795 O O . ILE A 1 226 ? 0.253 -8.163 -3.375 1.00 87.94 226 ILE A O 1
ATOM 1799 N N . HIS A 1 227 ? 0.757 -6.679 -4.974 1.00 90.69 227 HIS A N 1
ATOM 1800 C CA . HIS A 1 227 ? 1.357 -7.614 -5.920 1.00 90.69 227 HIS A CA 1
ATOM 1801 C C . HIS A 1 227 ? 2.825 -7.847 -5.575 1.00 90.69 227 HIS A C 1
ATOM 1803 O O . HIS A 1 227 ? 3.555 -6.912 -5.252 1.00 90.69 227 HIS A O 1
ATOM 1809 N N . ASP A 1 228 ? 3.299 -9.086 -5.700 1.00 89.06 228 ASP A N 1
ATOM 1810 C CA . ASP A 1 228 ? 4.708 -9.391 -5.454 1.00 89.06 228 ASP A CA 1
ATOM 1811 C C . ASP A 1 228 ? 5.611 -8.834 -6.567 1.00 89.06 228 ASP A C 1
ATOM 1813 O O . ASP A 1 228 ? 5.845 -9.477 -7.595 1.00 89.06 228 ASP A O 1
ATOM 1817 N N . VAL A 1 229 ? 6.186 -7.648 -6.347 1.00 92.19 229 VAL A N 1
ATOM 1818 C CA . VAL A 1 229 ? 7.118 -7.045 -7.311 1.00 92.19 229 VAL A CA 1
ATOM 1819 C C . VAL A 1 229 ? 8.507 -7.686 -7.303 1.00 92.19 229 VAL A C 1
ATOM 1821 O O . VAL A 1 229 ? 9.348 -7.330 -8.133 1.00 92.19 229 VAL A O 1
ATOM 1824 N N . ASN A 1 230 ? 8.782 -8.657 -6.418 1.00 89.19 230 ASN A N 1
ATOM 1825 C CA . ASN A 1 230 ? 10.076 -9.344 -6.403 1.00 89.19 230 ASN A CA 1
ATOM 1826 C C . ASN A 1 230 ? 10.323 -10.158 -7.674 1.00 89.19 230 ASN A C 1
ATOM 1828 O O . ASN A 1 230 ? 11.478 -10.470 -7.976 1.00 89.19 230 ASN A O 1
ATOM 1832 N N . VAL A 1 231 ? 9.273 -10.529 -8.411 1.00 90.38 231 VAL A N 1
ATOM 1833 C CA . VAL A 1 231 ? 9.402 -11.176 -9.724 1.00 90.38 231 VAL A CA 1
ATOM 1834 C C . VAL A 1 231 ? 10.066 -10.214 -10.714 1.00 90.38 231 VAL A C 1
ATOM 1836 O O . VAL A 1 231 ? 11.105 -10.541 -11.288 1.00 90.38 231 VAL A O 1
ATOM 1839 N N . TYR A 1 232 ? 9.554 -8.985 -10.814 1.00 92.44 232 TYR A N 1
ATOM 1840 C CA . TYR A 1 232 ? 10.123 -7.932 -11.658 1.00 92.44 232 TYR A CA 1
ATOM 1841 C C . TYR A 1 232 ? 11.507 -7.498 -11.187 1.00 92.44 232 TYR A C 1
ATOM 1843 O O . TYR A 1 232 ? 12.425 -7.369 -11.993 1.00 92.44 232 TYR A O 1
ATOM 1851 N N . TRP A 1 233 ? 11.697 -7.337 -9.874 1.00 91.75 233 TRP A N 1
ATOM 1852 C CA . TRP A 1 233 ? 13.003 -6.986 -9.318 1.00 91.75 233 TRP A CA 1
ATOM 1853 C C . TRP A 1 233 ? 14.071 -8.024 -9.668 1.00 91.75 233 TRP A C 1
ATOM 1855 O O . TRP A 1 233 ? 15.181 -7.647 -10.036 1.00 91.75 233 TRP A O 1
ATOM 1865 N N . ARG A 1 234 ? 13.747 -9.323 -9.615 1.00 89.00 234 ARG A N 1
ATOM 1866 C CA . ARG A 1 234 ? 14.674 -10.389 -10.020 1.00 89.00 234 ARG A CA 1
ATOM 1867 C C . ARG A 1 234 ? 15.029 -10.306 -11.500 1.00 89.00 234 ARG A C 1
ATOM 1869 O O . ARG A 1 234 ? 16.214 -10.378 -11.811 1.00 89.00 234 ARG A O 1
ATOM 1876 N N . LEU A 1 235 ? 14.045 -10.097 -12.375 1.00 87.31 235 LEU A N 1
ATOM 1877 C CA . LEU A 1 235 ? 14.268 -9.959 -13.818 1.00 87.31 235 LEU A CA 1
ATOM 1878 C C . LEU A 1 235 ? 15.165 -8.752 -14.144 1.00 87.31 235 LEU A C 1
ATOM 1880 O O . LEU A 1 235 ? 16.134 -8.860 -14.896 1.00 87.31 235 LEU A O 1
ATOM 1884 N N . ILE A 1 236 ? 14.883 -7.612 -13.511 1.00 88.00 236 ILE A N 1
ATOM 1885 C CA . ILE A 1 236 ? 15.653 -6.373 -13.658 1.00 88.00 236 ILE A CA 1
ATOM 1886 C C . ILE A 1 236 ? 17.056 -6.556 -13.075 1.00 88.00 236 ILE A C 1
ATOM 1888 O O . ILE A 1 236 ? 18.030 -6.112 -13.670 1.00 88.00 236 ILE A O 1
ATOM 1892 N N . LYS A 1 237 ? 17.209 -7.256 -11.949 1.00 88.00 237 LYS A N 1
ATOM 1893 C CA . LYS A 1 237 ? 18.514 -7.505 -11.328 1.00 88.00 237 LYS A CA 1
ATOM 1894 C C . LYS A 1 237 ? 19.370 -8.501 -12.104 1.00 88.00 237 LYS A C 1
ATOM 1896 O O . LYS A 1 237 ? 20.580 -8.299 -12.164 1.00 88.00 237 LYS A O 1
ATOM 1901 N N . SER A 1 238 ? 18.807 -9.563 -12.677 1.00 82.19 238 SER A N 1
ATOM 1902 C CA . SER A 1 238 ? 19.575 -10.525 -13.483 1.00 82.19 238 SER A CA 1
ATOM 1903 C C . SER A 1 238 ? 19.842 -10.012 -14.897 1.00 82.19 238 SER A C 1
ATOM 1905 O O . SER A 1 238 ? 20.792 -10.455 -15.543 1.00 82.19 238 SER A O 1
ATOM 1907 N N . GLY A 1 239 ? 19.072 -9.015 -15.344 1.00 70.69 239 GLY A N 1
ATOM 1908 C CA . GLY A 1 239 ? 19.128 -8.507 -16.707 1.00 70.69 239 GLY A CA 1
ATOM 1909 C C . GLY A 1 239 ? 18.594 -9.548 -17.669 1.00 70.69 239 GLY A C 1
ATOM 1910 O O . GLY A 1 239 ? 19.322 -9.918 -18.576 1.00 70.69 239 GLY A O 1
ATOM 1911 N N . GLY A 1 240 ? 17.420 -10.114 -17.370 1.00 59.50 240 GLY A N 1
ATOM 1912 C CA . GLY A 1 240 ? 16.724 -11.099 -18.206 1.00 59.50 240 GLY A CA 1
ATOM 1913 C C . GLY A 1 240 ? 17.416 -12.460 -18.374 1.00 59.50 240 GLY A C 1
ATOM 1914 O O . GLY A 1 240 ? 16.895 -13.318 -19.076 1.00 59.50 240 GLY A O 1
ATOM 1915 N N . LYS A 1 241 ? 18.554 -12.706 -17.713 1.00 53.50 241 LYS A N 1
ATOM 1916 C CA . LYS A 1 241 ? 19.165 -14.040 -17.635 1.00 53.50 241 LYS A CA 1
ATOM 1917 C C . LYS A 1 241 ? 18.451 -14.834 -16.542 1.00 53.50 241 LYS A C 1
ATOM 1919 O O . LYS A 1 241 ? 18.673 -14.575 -15.357 1.00 53.50 241 LYS A O 1
ATOM 1924 N N . SER A 1 242 ? 17.531 -15.706 -16.947 1.00 45.34 242 SER A N 1
ATOM 1925 C CA . SER A 1 242 ? 16.931 -16.748 -16.101 1.00 45.34 242 SER A CA 1
ATOM 1926 C C . SER A 1 242 ? 17.897 -17.906 -15.907 1.00 45.34 242 SER A C 1
ATOM 1928 O O . SER A 1 242 ? 18.433 -18.363 -16.943 1.00 45.34 242 SER A O 1
#

Radius of gyration: 26.34 Å; chains: 1; bounding box: 62×36×74 Å